Protein AF-C1N6S8-F1 (afdb_monomer_lite)

Sequence (265 aa):
MEINLEPLLKLEQAMKKWKIMHIEGLKHLRLIPDLFDAASGTKDEDASEHQNGVLGRVMNTAPSPRLREFVLNGLRHPSEVEAAPEKLTDAIEGVLAEAAKAIHIYFEAADLLDEFKAAVAVDAAEGGAAAFAPADALFRDADADADDADADADAASGRRHWIDDVPGSVLLARVPWGANRTIEEWLWLCVAVLEQIESEVEVKEAVASYLSQQPFAGGDSLEDEGVAEALERGKIEGCAEVWELEPYLDNKLFESMIDGGASHE

pLDDT: mean 74.54, std 20.13, range [32.06, 96.31]

Organism: Micromonas pusilla (strain CCMP1545) (NCBI:txid564608)

Radius of gyration: 27.63 Å; chains: 1; bounding box: 53×37×100 Å

Secondary structure (DSSP, 8-state):
-----HHHHHHHHHHHHHHHHHHHHHHHHTTHHHHHHHHHT---GGGGGGGGSHHHHHHTT-SSHHHHHHHHHGGGSHHHHHHHHHHHHHHHHHHHHHHHHHHHHHHHHHHHHHHHHHHHHHHHHHTTGGG---GGGGS--S------TTSTTTTTSS---GGGGS-HHHHTPBPSSTTT-BHHHHHHHHHHHHHHHHHHHHHHHHHHHHHHTS-SS-----S----PPP--HHHHHHHHHHHHH-TT--HHHHHHHHTTTTT--

Foldseek 3Di:
DDFDCVLLVVLLVLLVLLVVLLVQLLVLLVCQLVLVCLQVVPDDPPPPPVCPDPLVVVLVVDPDPLVSQCSVCPCNRPVNSVCSVVSNVVSLVSNLVSLVSSLVSLVSSVVSLVVSLVRQLVCQVVVPPVPDDDPVVPPPDDDDDDDDPPPVVVVVPPDDDSCNSGDPVSQQDFDPWAPRDGVVVLSVLSVLQSVLSVVVSVLSQVLSCLSVLHRSDPDPPPDDPDRRDDDDSVVSVVSSVCSVPSVSGPVVSSCSSNRRHVPPD

Structure (mmCIF, N/CA/C/O backbone):
data_AF-C1N6S8-F1
#
_entry.id   AF-C1N6S8-F1
#
loop_
_atom_site.group_PDB
_atom_site.id
_atom_site.type_symbol
_atom_site.label_atom_id
_atom_site.label_alt_id
_atom_site.label_comp_id
_atom_site.label_asym_id
_atom_site.label_entity_id
_atom_site.label_seq_id
_atom_site.pdbx_PDB_ins_code
_atom_site.Cartn_x
_atom_site.Cartn_y
_atom_site.Cartn_z
_atom_site.occupancy
_atom_site.B_iso_or_equiv
_atom_site.auth_seq_id
_atom_site.auth_comp_id
_atom_site.auth_asym_id
_atom_site.auth_atom_id
_atom_site.pdbx_PDB_model_num
ATOM 1 N N . MET A 1 1 ? 28.910 1.960 -22.200 1.00 55.84 1 MET A N 1
ATOM 2 C CA . MET A 1 1 ? 27.561 2.489 -21.957 1.00 55.84 1 MET A CA 1
ATOM 3 C C . MET A 1 1 ? 27.331 2.334 -20.475 1.00 55.84 1 MET A C 1
ATOM 5 O O . MET A 1 1 ? 27.403 1.209 -19.994 1.00 55.84 1 MET A O 1
ATOM 9 N N . GLU A 1 2 ? 27.250 3.445 -19.759 1.00 66.31 2 GLU A N 1
ATOM 10 C CA . GLU A 1 2 ? 27.124 3.476 -18.303 1.00 66.31 2 GLU A CA 1
ATOM 11 C C . GLU A 1 2 ? 25.754 4.078 -18.020 1.00 66.31 2 GLU A C 1
ATOM 13 O O . GLU A 1 2 ? 25.586 5.285 -18.120 1.00 66.31 2 GLU A O 1
ATOM 18 N N . ILE A 1 3 ? 24.765 3.210 -17.813 1.00 73.25 3 ILE A N 1
ATOM 19 C CA . ILE A 1 3 ? 23.376 3.639 -17.646 1.00 73.25 3 ILE A CA 1
ATOM 20 C C . ILE A 1 3 ? 23.185 4.175 -16.240 1.00 73.25 3 ILE A C 1
ATOM 22 O O . ILE A 1 3 ? 23.662 3.564 -15.280 1.00 73.25 3 ILE A O 1
ATOM 26 N N . ASN A 1 4 ? 22.472 5.291 -16.104 1.00 82.06 4 ASN A N 1
ATOM 27 C CA . ASN A 1 4 ? 22.140 5.824 -14.790 1.00 82.06 4 ASN A CA 1
ATOM 28 C C . ASN A 1 4 ? 21.124 4.914 -14.072 1.00 82.06 4 ASN A C 1
ATOM 30 O O . ASN A 1 4 ? 19.948 4.872 -14.428 1.00 82.06 4 ASN A O 1
ATOM 34 N N . LEU A 1 5 ? 21.584 4.200 -13.040 1.00 83.31 5 LEU A N 1
ATOM 35 C CA . LEU A 1 5 ? 20.767 3.294 -12.219 1.00 83.31 5 LEU A CA 1
ATOM 36 C C . LEU A 1 5 ? 20.253 3.937 -10.923 1.00 83.31 5 LEU A C 1
ATOM 38 O O . LEU A 1 5 ? 19.583 3.277 -10.131 1.00 83.31 5 LEU A O 1
ATOM 42 N N . GLU A 1 6 ? 20.559 5.212 -10.676 1.00 87.56 6 GLU A N 1
ATOM 43 C CA . GLU A 1 6 ? 20.116 5.920 -9.472 1.00 87.56 6 GLU A CA 1
ATOM 44 C C . GLU A 1 6 ? 18.584 5.927 -9.295 1.00 87.56 6 GLU A C 1
ATOM 46 O O . GLU A 1 6 ? 18.137 5.657 -8.175 1.00 87.56 6 GLU A O 1
ATOM 51 N N . PRO A 1 7 ? 17.759 6.155 -10.342 1.00 89.44 7 PRO A N 1
ATOM 52 C CA . PRO A 1 7 ? 16.302 6.115 -10.195 1.00 89.44 7 PRO A CA 1
ATOM 53 C C . PRO A 1 7 ? 15.796 4.744 -9.736 1.00 89.44 7 PRO A C 1
ATOM 55 O O . PRO A 1 7 ? 14.915 4.651 -8.887 1.00 89.44 7 PRO A O 1
ATOM 58 N N . LEU A 1 8 ? 16.421 3.670 -10.222 1.00 87.25 8 LEU A N 1
ATOM 59 C CA . LEU A 1 8 ? 16.059 2.295 -9.894 1.00 87.25 8 LEU A CA 1
ATOM 60 C C . LEU A 1 8 ? 16.385 1.945 -8.426 1.00 87.25 8 LEU A C 1
ATOM 62 O O . LEU A 1 8 ? 15.596 1.291 -7.744 1.00 87.25 8 LEU A O 1
ATOM 66 N N . LEU A 1 9 ? 17.502 2.459 -7.899 1.00 88.06 9 LEU A N 1
ATOM 67 C CA . LEU A 1 9 ? 17.854 2.354 -6.476 1.00 88.06 9 LEU A CA 1
ATOM 68 C C . LEU A 1 9 ? 16.872 3.116 -5.578 1.00 88.06 9 LEU A C 1
ATOM 70 O O . LEU A 1 9 ? 16.481 2.625 -4.517 1.00 88.06 9 LEU A O 1
ATOM 74 N N . LYS A 1 10 ? 16.479 4.327 -5.984 1.00 92.38 10 LYS A N 1
ATOM 75 C CA . LYS A 1 10 ? 15.478 5.118 -5.257 1.00 92.38 10 LYS A CA 1
ATOM 76 C C . LYS A 1 10 ? 14.114 4.436 -5.288 1.00 92.38 10 LYS A C 1
ATOM 78 O O . LYS A 1 10 ? 13.442 4.411 -4.260 1.00 92.38 10 LYS A O 1
ATOM 83 N N . LEU A 1 11 ? 13.752 3.827 -6.417 1.00 92.12 11 LEU A N 1
ATOM 84 C CA . LEU A 1 11 ? 12.511 3.078 -6.578 1.00 92.12 11 LEU A CA 1
ATOM 85 C C . LEU A 1 11 ? 12.446 1.890 -5.608 1.00 92.12 11 LEU A C 1
ATOM 87 O O . LEU A 1 11 ? 11.461 1.742 -4.888 1.00 92.12 11 LEU A O 1
ATOM 91 N N . GLU A 1 12 ? 13.518 1.100 -5.496 1.00 91.19 12 GLU A N 1
ATOM 92 C CA . GLU A 1 12 ? 13.619 0.042 -4.479 1.00 91.19 12 GLU A CA 1
ATOM 93 C C . GLU A 1 12 ? 13.377 0.594 -3.063 1.00 91.19 12 GLU A C 1
ATOM 95 O O . GLU A 1 12 ? 12.607 0.026 -2.283 1.00 91.19 12 GLU A O 1
ATOM 100 N N . GLN A 1 13 ? 14.037 1.700 -2.707 1.00 93.00 13 GLN A N 1
ATOM 101 C CA . GLN A 1 13 ? 13.909 2.295 -1.376 1.00 93.00 13 GLN A CA 1
ATOM 102 C C . GLN A 1 13 ? 12.495 2.812 -1.111 1.00 93.00 13 GLN A C 1
ATOM 104 O O . GLN A 1 13 ? 11.988 2.638 0.000 1.00 93.00 13 GLN A O 1
ATOM 109 N N . ALA A 1 14 ? 11.858 3.429 -2.106 1.00 95.25 14 ALA A N 1
ATOM 110 C CA . ALA A 1 14 ? 10.468 3.860 -2.036 1.00 95.25 14 ALA A CA 1
ATOM 111 C C . ALA A 1 14 ? 9.556 2.660 -1.754 1.00 95.25 14 ALA A C 1
ATOM 113 O O . ALA A 1 14 ? 8.783 2.679 -0.803 1.00 95.25 14 ALA A O 1
ATOM 114 N N . MET A 1 15 ? 9.734 1.554 -2.470 1.00 94.50 15 MET A N 1
ATOM 115 C CA . MET A 1 15 ? 8.917 0.351 -2.297 1.00 94.50 15 MET A CA 1
ATOM 116 C C . MET A 1 15 ? 9.128 -0.319 -0.933 1.00 94.50 15 MET A C 1
ATOM 118 O O . MET A 1 15 ? 8.164 -0.708 -0.272 1.00 94.50 15 MET A O 1
ATOM 122 N N . LYS A 1 16 ? 10.361 -0.345 -0.413 1.00 94.62 16 LYS A N 1
ATOM 123 C CA . LYS A 1 16 ? 10.616 -0.765 0.978 1.00 94.62 16 LYS A CA 1
ATOM 124 C C . LYS A 1 16 ? 9.879 0.115 1.985 1.00 94.62 16 LYS A C 1
ATOM 126 O O . LYS A 1 16 ? 9.263 -0.405 2.913 1.00 94.62 16 LYS A O 1
ATOM 131 N N . LYS A 1 17 ? 9.912 1.440 1.806 1.00 95.81 17 LYS A N 1
ATOM 132 C CA . LYS A 1 17 ? 9.170 2.374 2.668 1.00 95.81 17 LYS A CA 1
ATOM 133 C C . LYS A 1 17 ? 7.665 2.149 2.563 1.00 95.81 17 LYS A C 1
ATOM 135 O O . LYS A 1 17 ? 7.011 2.114 3.599 1.00 95.81 17 LYS A O 1
ATOM 140 N N . TRP A 1 18 ? 7.135 1.936 1.359 1.00 96.25 18 TRP A N 1
ATOM 141 C CA . TRP A 1 18 ? 5.720 1.636 1.139 1.00 96.25 18 TRP A CA 1
ATOM 142 C C . TRP A 1 18 ? 5.279 0.428 1.970 1.00 96.25 18 TRP A C 1
ATOM 144 O O . TRP A 1 18 ? 4.305 0.520 2.716 1.00 96.25 18 TRP A O 1
ATOM 154 N N . LYS A 1 19 ? 6.057 -0.666 1.948 1.00 95.31 19 LYS A N 1
ATOM 155 C CA . LYS A 1 19 ? 5.763 -1.870 2.742 1.00 95.31 19 LYS A CA 1
ATOM 156 C C . LYS A 1 19 ? 5.781 -1.595 4.247 1.00 95.31 19 LYS A C 1
ATOM 158 O O . LYS A 1 19 ? 4.967 -2.147 4.981 1.00 95.31 19 LYS A O 1
ATOM 163 N N . ILE A 1 20 ? 6.678 -0.729 4.721 1.00 96.19 20 ILE A N 1
ATOM 164 C CA . ILE A 1 20 ? 6.701 -0.320 6.133 1.00 96.19 20 ILE A CA 1
ATOM 165 C C . ILE A 1 20 ? 5.413 0.431 6.490 1.00 96.19 20 ILE A C 1
ATOM 167 O O . ILE A 1 20 ? 4.778 0.068 7.476 1.00 96.19 20 ILE A O 1
ATOM 171 N N . MET A 1 21 ? 4.994 1.420 5.691 1.00 96.06 21 MET A N 1
ATOM 172 C CA . MET A 1 21 ? 3.749 2.168 5.947 1.00 96.06 21 MET A CA 1
ATOM 173 C C . MET A 1 21 ? 2.526 1.247 5.897 1.00 96.06 21 MET A C 1
ATOM 175 O O . MET A 1 21 ? 1.654 1.333 6.757 1.00 96.06 21 MET A O 1
ATOM 179 N N . HIS A 1 22 ? 2.497 0.297 4.959 1.00 94.94 22 HIS A N 1
ATOM 180 C CA . HIS A 1 22 ? 1.471 -0.740 4.907 1.00 94.94 22 HIS A CA 1
ATOM 181 C C . HIS A 1 22 ? 1.371 -1.514 6.234 1.00 94.94 22 HIS A C 1
ATOM 183 O O . HIS A 1 22 ? 0.280 -1.665 6.786 1.00 94.94 22 HIS A O 1
ATOM 189 N N . ILE A 1 23 ? 2.506 -1.985 6.763 1.00 95.81 23 ILE A N 1
ATOM 190 C CA . ILE A 1 23 ? 2.560 -2.761 8.009 1.00 95.81 23 ILE A CA 1
ATOM 191 C C . ILE A 1 23 ? 2.167 -1.905 9.219 1.00 95.81 23 ILE A C 1
ATOM 193 O O . ILE A 1 23 ? 1.451 -2.391 10.094 1.00 95.81 23 ILE A O 1
ATOM 197 N N . GLU A 1 24 ? 2.626 -0.654 9.304 1.00 95.69 24 GLU A N 1
ATOM 198 C CA . GLU A 1 24 ? 2.238 0.249 10.396 1.00 95.69 24 GLU A CA 1
ATOM 199 C C . GLU A 1 24 ? 0.733 0.551 10.359 1.00 95.69 24 GLU A C 1
ATOM 201 O O . GLU A 1 24 ? 0.066 0.425 11.387 1.00 95.69 24 GLU A O 1
ATOM 206 N N . GLY A 1 25 ? 0.164 0.824 9.179 1.00 94.69 25 GLY A N 1
ATOM 207 C CA . GLY A 1 25 ? -1.280 0.999 9.001 1.00 94.69 25 GLY A CA 1
ATOM 208 C C . GLY A 1 25 ? -2.074 -0.227 9.458 1.00 94.69 25 GLY A C 1
ATOM 209 O O . GLY A 1 25 ? -3.038 -0.097 10.214 1.00 94.69 25 GLY A O 1
ATOM 210 N N . LEU A 1 26 ? -1.609 -1.433 9.114 1.00 94.94 26 LEU A N 1
ATOM 211 C CA . LEU A 1 26 ? -2.238 -2.684 9.542 1.00 94.94 26 LEU A CA 1
ATOM 212 C C . LEU A 1 26 ? -2.251 -2.850 11.071 1.00 94.94 26 LEU A C 1
ATOM 214 O O . LEU A 1 26 ? -3.223 -3.361 11.630 1.00 94.94 26 LEU A O 1
ATOM 218 N N . LYS A 1 27 ? -1.198 -2.416 11.778 1.00 94.69 27 LYS A N 1
ATOM 219 C CA . LYS A 1 27 ? -1.167 -2.482 13.251 1.00 94.69 27 LYS A CA 1
ATOM 220 C C . LYS A 1 27 ? -2.269 -1.639 13.874 1.00 94.69 27 LYS A C 1
ATOM 222 O O . LYS A 1 27 ? -2.885 -2.095 14.832 1.00 94.69 27 LYS A O 1
ATOM 227 N N . HIS A 1 28 ? -2.505 -0.440 13.347 1.00 93.88 28 HIS A N 1
ATOM 228 C CA . HIS A 1 28 ? -3.600 0.408 13.805 1.00 93.88 28 HIS A CA 1
ATOM 229 C C . HIS A 1 28 ? -4.949 -0.226 13.472 1.00 93.88 28 HIS A C 1
ATOM 231 O O . HIS A 1 28 ? -5.791 -0.373 14.355 1.00 93.88 28 HIS A O 1
ATOM 237 N N . LEU A 1 29 ? -5.114 -0.687 12.232 1.00 92.88 29 LEU A N 1
ATOM 238 C CA . LEU A 1 29 ? -6.363 -1.241 11.720 1.00 92.88 29 LEU A CA 1
ATOM 239 C C . LEU A 1 29 ? -6.830 -2.483 12.491 1.00 92.88 29 LEU A C 1
ATOM 241 O O . LEU A 1 29 ? -8.013 -2.606 12.791 1.00 92.88 29 LEU A O 1
ATOM 245 N N . ARG A 1 30 ? -5.904 -3.352 12.915 1.00 92.06 30 ARG A N 1
ATOM 246 C CA . ARG A 1 30 ? -6.205 -4.531 13.750 1.00 92.06 30 ARG A CA 1
ATOM 247 C C . ARG A 1 30 ? -6.785 -4.198 15.128 1.00 92.06 30 ARG A C 1
ATOM 249 O O . ARG A 1 30 ? -7.402 -5.064 15.734 1.00 92.06 30 ARG A O 1
ATOM 256 N N . LEU A 1 31 ? -6.580 -2.983 15.637 1.00 89.94 31 LEU A N 1
ATOM 257 C CA . LEU A 1 31 ? -7.111 -2.553 16.937 1.00 89.94 31 LEU A CA 1
ATOM 258 C C . LEU A 1 31 ? -8.521 -1.962 16.826 1.00 89.94 31 LEU A C 1
ATOM 260 O O . LEU A 1 31 ? -9.254 -1.942 17.814 1.00 89.94 31 LEU A O 1
ATOM 264 N N . ILE A 1 32 ? -8.894 -1.460 15.646 1.00 91.62 32 ILE A N 1
ATOM 265 C CA . ILE A 1 32 ? -10.136 -0.707 15.440 1.00 91.62 32 ILE A CA 1
ATOM 266 C C . ILE A 1 32 ? -11.387 -1.543 15.754 1.00 91.62 32 ILE A C 1
ATOM 268 O O . ILE A 1 32 ? -12.234 -1.005 16.465 1.00 91.62 32 ILE A O 1
ATOM 272 N N . PRO A 1 33 ? -11.533 -2.819 15.328 1.00 89.44 33 PRO A N 1
ATOM 273 C CA . PRO A 1 33 ? -12.737 -3.596 15.635 1.00 89.44 33 PRO A CA 1
ATOM 274 C C . PRO A 1 33 ? -13.004 -3.723 17.143 1.00 89.44 33 PRO A C 1
ATOM 276 O O . PRO A 1 33 ? -14.099 -3.419 17.612 1.00 89.44 33 PRO A O 1
ATOM 279 N N . ASP A 1 34 ? -11.983 -4.082 17.925 1.00 86.62 34 ASP A N 1
ATOM 280 C CA . ASP A 1 34 ? -12.124 -4.259 19.375 1.00 86.62 34 ASP A CA 1
ATOM 281 C C . ASP A 1 34 ? -12.408 -2.931 20.099 1.00 86.62 34 ASP A C 1
ATOM 283 O O . ASP A 1 34 ? -13.185 -2.876 21.059 1.00 86.62 34 ASP A O 1
ATOM 287 N N . LEU A 1 35 ? -11.780 -1.839 19.647 1.00 88.19 35 LEU A N 1
ATOM 288 C CA . LEU A 1 35 ? -12.018 -0.495 20.177 1.00 88.19 35 LEU A CA 1
ATOM 289 C C . LEU A 1 35 ? -13.412 0.022 19.804 1.00 88.19 35 LEU A C 1
ATOM 291 O O . LEU A 1 35 ? -14.049 0.696 20.616 1.00 88.19 35 LEU A O 1
ATOM 295 N N . PHE A 1 36 ? -13.903 -0.318 18.613 1.00 88.19 36 PHE A N 1
ATOM 296 C CA . PHE A 1 36 ? -15.247 0.007 18.152 1.00 88.19 36 PHE A CA 1
ATOM 297 C C . PHE A 1 36 ? -16.311 -0.689 19.004 1.00 88.19 36 PHE A C 1
ATOM 299 O O . PHE A 1 36 ? -17.267 -0.045 19.440 1.00 88.19 36 PHE A O 1
ATOM 306 N N . ASP A 1 37 ? -16.123 -1.965 19.334 1.00 86.44 37 ASP A N 1
ATOM 307 C CA . ASP A 1 37 ? -17.017 -2.696 20.236 1.00 86.44 37 ASP A CA 1
ATOM 308 C C . ASP A 1 37 ? -17.021 -2.104 21.646 1.00 86.44 37 ASP A C 1
ATOM 310 O O . ASP A 1 37 ? -18.080 -1.862 22.236 1.00 86.44 37 ASP A O 1
ATOM 314 N N . ALA A 1 38 ? -15.831 -1.808 22.177 1.00 84.38 38 ALA A N 1
ATOM 315 C CA . ALA A 1 38 ? -15.686 -1.189 23.488 1.00 84.38 38 ALA A CA 1
ATOM 316 C C . ALA A 1 38 ? -16.359 0.194 23.548 1.00 84.38 38 ALA A C 1
ATOM 318 O O . ALA A 1 38 ? -17.031 0.496 24.535 1.00 84.38 38 ALA A O 1
ATOM 319 N N . ALA A 1 39 ? -16.231 1.009 22.496 1.00 84.69 39 ALA A N 1
ATOM 320 C CA . ALA A 1 39 ? -16.833 2.340 22.414 1.00 84.69 39 ALA A CA 1
ATOM 321 C C . ALA A 1 39 ? -18.353 2.304 22.163 1.00 84.69 39 ALA A C 1
ATOM 323 O O . ALA A 1 39 ? -19.089 3.127 22.708 1.00 84.69 39 ALA A O 1
ATOM 324 N N . SER A 1 40 ? -18.838 1.354 21.359 1.00 81.81 40 SER A N 1
ATOM 325 C CA . SER A 1 40 ? -20.263 1.211 21.022 1.00 81.81 40 SER A CA 1
ATOM 326 C C . SER A 1 40 ? -21.070 0.456 22.084 1.00 81.81 40 SER A C 1
ATOM 328 O O . SER A 1 40 ? -22.302 0.497 22.077 1.00 81.81 40 SER A O 1
ATOM 330 N N . GLY A 1 41 ? -20.399 -0.222 23.020 1.00 71.44 41 GLY A N 1
ATOM 331 C CA . GLY A 1 41 ? -21.039 -1.026 24.061 1.00 71.44 41 GLY A CA 1
ATOM 332 C C . GLY A 1 41 ? -21.696 -2.301 23.526 1.00 71.44 41 GLY A C 1
ATOM 333 O O . GLY A 1 41 ? -22.525 -2.901 24.220 1.00 71.44 41 GLY A O 1
ATOM 334 N N . THR A 1 42 ? -21.351 -2.718 22.307 1.00 63.44 42 THR A N 1
ATOM 335 C CA . THR A 1 42 ? -21.795 -3.984 21.726 1.00 63.44 42 THR A CA 1
ATOM 336 C C . THR A 1 42 ? -21.072 -5.139 22.423 1.00 63.44 42 THR A C 1
ATOM 338 O O . THR A 1 42 ? -19.864 -5.127 22.654 1.00 63.44 42 THR A O 1
ATOM 341 N N . LYS A 1 43 ? -21.841 -6.129 22.889 1.00 55.25 43 LYS A N 1
ATOM 342 C CA . LYS A 1 43 ? -21.293 -7.305 23.570 1.00 55.25 43 LYS A CA 1
ATOM 343 C C . LYS A 1 43 ? -21.039 -8.398 22.546 1.00 55.25 43 LYS A C 1
ATOM 345 O O . LYS A 1 43 ? -21.989 -9.033 22.109 1.00 55.25 43 LYS A O 1
ATOM 350 N N . ASP A 1 44 ? -19.770 -8.685 22.288 1.00 51.69 44 ASP A N 1
ATOM 351 C CA . ASP A 1 44 ? -19.375 -9.962 21.695 1.00 51.69 44 ASP A CA 1
ATOM 352 C C . ASP A 1 44 ? -19.717 -11.089 22.690 1.00 51.69 44 ASP A C 1
ATOM 354 O O . ASP A 1 44 ? -19.172 -11.123 23.810 1.00 51.69 44 ASP A O 1
ATOM 358 N N . GLU A 1 45 ? -20.670 -11.950 22.318 1.00 48.28 45 GLU A N 1
ATOM 359 C CA . GLU A 1 45 ? -21.190 -13.067 23.128 1.00 48.28 45 GLU A CA 1
ATOM 360 C C . GLU A 1 45 ? -20.171 -14.224 23.259 1.00 48.28 45 GLU A C 1
ATOM 362 O O . GLU A 1 45 ? -20.233 -14.998 24.218 1.00 48.28 45 GLU A O 1
ATOM 367 N N . ASP A 1 46 ? -19.153 -14.267 22.392 1.00 45.75 46 ASP A N 1
ATOM 368 C CA . ASP A 1 46 ? -18.214 -15.393 22.254 1.00 45.75 46 ASP A CA 1
ATOM 369 C C . ASP A 1 46 ? -16.951 -15.316 23.141 1.00 45.75 46 ASP A C 1
ATOM 371 O O . ASP A 1 46 ? -16.198 -16.284 23.270 1.00 45.75 46 ASP A O 1
ATOM 375 N N . ALA A 1 47 ? -16.726 -14.214 23.867 1.00 47.91 47 ALA A N 1
ATOM 376 C CA . ALA A 1 47 ? -15.526 -14.024 24.702 1.00 47.91 47 ALA A CA 1
ATOM 377 C C . ALA A 1 47 ? -15.426 -14.963 25.934 1.00 47.91 47 ALA A C 1
ATOM 379 O O . ALA A 1 47 ? -14.443 -14.929 26.681 1.00 47.91 47 ALA A O 1
ATOM 380 N N . SER A 1 48 ? -16.438 -15.798 26.190 1.00 46.78 48 SER A N 1
ATOM 381 C CA . SER A 1 48 ? -16.512 -16.647 27.388 1.00 46.78 48 SER A CA 1
ATOM 382 C C . SER A 1 48 ? -15.642 -17.917 27.335 1.00 46.78 48 SER A C 1
ATOM 384 O O . SER A 1 48 ? -15.308 -18.465 28.388 1.00 46.78 48 SER A O 1
ATOM 386 N N . GLU A 1 49 ? -15.189 -18.363 26.157 1.00 47.69 49 GLU A N 1
ATOM 387 C CA . GLU A 1 49 ? -14.460 -19.640 26.020 1.00 47.69 49 GLU A CA 1
ATOM 388 C C . GLU A 1 49 ? -12.982 -19.595 26.461 1.00 47.69 49 GLU A C 1
ATOM 390 O O . GLU A 1 49 ? -12.395 -20.626 26.796 1.00 47.69 49 GLU A O 1
ATOM 395 N N . HIS A 1 50 ? -12.365 -18.413 26.560 1.00 45.25 50 HIS A N 1
ATOM 396 C CA . HIS A 1 50 ? -10.926 -18.279 26.854 1.00 45.25 50 HIS A CA 1
ATOM 397 C C . HIS A 1 50 ? -10.567 -18.397 28.354 1.00 45.25 50 HIS A C 1
ATOM 399 O O . HIS A 1 50 ? -9.390 -18.385 28.731 1.00 45.25 50 HIS A O 1
ATOM 405 N N . GLN A 1 51 ? -11.561 -18.555 29.237 1.00 51.22 51 GLN A N 1
ATOM 406 C CA . GLN A 1 51 ? -11.388 -18.470 30.695 1.00 51.22 51 GLN A CA 1
ATOM 407 C C . GLN A 1 51 ? -10.739 -19.705 31.359 1.00 51.22 51 GLN A C 1
ATOM 409 O O . GLN A 1 51 ? -10.284 -19.607 32.498 1.00 51.22 51 GLN A O 1
ATOM 414 N N . ASN A 1 52 ? -10.611 -20.847 30.668 1.00 47.97 52 ASN A N 1
ATOM 415 C CA . ASN A 1 52 ? -10.138 -22.109 31.276 1.00 47.97 52 ASN A CA 1
ATOM 416 C C . ASN A 1 52 ? -8.697 -22.533 30.892 1.00 47.97 52 ASN A C 1
ATOM 418 O O . ASN A 1 52 ? -8.268 -23.645 31.209 1.00 47.97 52 ASN A O 1
ATOM 422 N N . GLY A 1 53 ? -7.924 -21.665 30.225 1.00 61.00 53 GLY A N 1
ATOM 423 C CA . GLY A 1 53 ? -6.565 -21.957 29.739 1.00 61.00 53 GLY A CA 1
ATOM 424 C C . GLY A 1 53 ? -5.406 -21.648 30.708 1.00 61.00 53 GLY A C 1
ATOM 425 O O . GLY A 1 53 ? -5.586 -21.296 31.874 1.00 61.00 53 GLY A O 1
ATOM 426 N N . VAL A 1 54 ? -4.165 -21.749 30.205 1.00 58.84 54 VAL A N 1
ATOM 427 C CA . VAL A 1 54 ? -2.919 -21.370 30.921 1.00 58.84 54 VAL A CA 1
ATOM 428 C C . VAL A 1 54 ? -2.972 -19.922 31.429 1.00 58.84 54 VAL A C 1
ATOM 430 O O . VAL A 1 54 ? -2.497 -19.651 32.533 1.00 58.84 54 VAL A O 1
ATOM 433 N N . LEU A 1 55 ? -3.638 -19.031 30.684 1.00 53.59 55 LEU A N 1
ATOM 434 C CA . LEU A 1 55 ? -3.918 -17.650 31.079 1.00 53.59 55 LEU A CA 1
ATOM 435 C C . LEU A 1 55 ? -4.617 -17.589 32.449 1.00 53.59 55 LEU A C 1
ATOM 437 O O . LEU A 1 55 ? -4.112 -16.935 33.356 1.00 53.59 55 LEU A O 1
ATOM 441 N N . GLY A 1 56 ? -5.689 -18.364 32.662 1.00 55.84 56 GLY A N 1
ATOM 442 C CA . GLY A 1 56 ? -6.446 -18.398 33.923 1.00 55.84 56 GLY A CA 1
ATOM 443 C C . GLY A 1 56 ? -5.624 -18.847 35.141 1.00 55.84 56 GLY A C 1
ATOM 444 O O . GLY A 1 56 ? -5.846 -18.378 36.259 1.00 55.84 56 GLY A O 1
ATOM 445 N N . ARG A 1 57 ? -4.602 -19.694 34.941 1.00 60.62 57 ARG A N 1
ATOM 446 C CA . ARG A 1 57 ? -3.662 -20.088 36.010 1.00 60.62 57 ARG A CA 1
ATOM 447 C C . ARG A 1 57 ? -2.677 -18.974 36.370 1.00 60.62 57 ARG A C 1
ATOM 449 O O . ARG A 1 57 ? -2.387 -18.801 37.551 1.00 60.62 57 ARG A O 1
ATOM 456 N N . VAL A 1 58 ? -2.216 -18.194 35.392 1.00 57.34 58 VAL 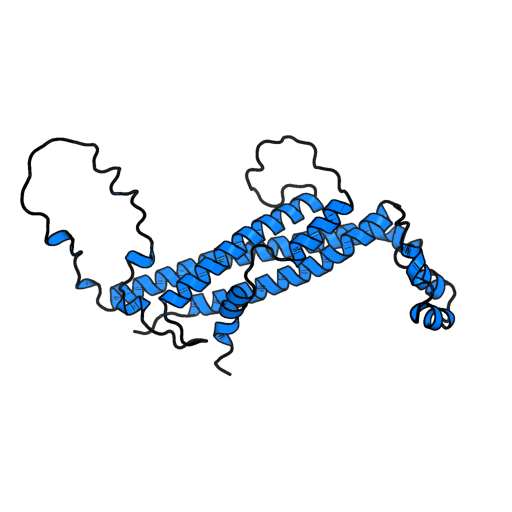A N 1
ATOM 457 C CA . VAL A 1 58 ? -1.387 -16.997 35.627 1.00 57.34 58 VAL A CA 1
ATOM 458 C C . VAL A 1 58 ? -2.219 -15.880 36.280 1.00 57.34 58 VAL A C 1
ATOM 460 O O . VAL A 1 58 ? -1.757 -15.245 37.228 1.00 57.34 58 VAL A O 1
ATOM 463 N N . MET A 1 59 ? -3.485 -15.705 35.884 1.00 56.28 59 MET A N 1
ATOM 464 C CA . MET A 1 59 ? -4.391 -14.675 36.422 1.00 56.28 59 MET A CA 1
ATOM 465 C C . MET A 1 59 ? -4.652 -14.780 37.933 1.00 56.28 59 MET A C 1
ATOM 467 O O . MET A 1 59 ? -4.790 -13.762 38.619 1.00 56.28 59 MET A O 1
ATOM 471 N N . ASN A 1 60 ? -4.649 -15.993 38.493 1.00 57.81 60 ASN A N 1
ATOM 472 C CA . ASN A 1 60 ? -4.808 -16.197 39.937 1.00 57.81 60 ASN A CA 1
ATOM 473 C C . ASN A 1 60 ? -3.608 -15.715 40.772 1.00 57.81 60 ASN A C 1
ATOM 475 O O . ASN A 1 60 ? -3.734 -15.579 41.989 1.00 57.81 60 ASN A O 1
ATOM 479 N N . THR A 1 61 ? -2.480 -15.387 40.136 1.00 61.16 61 THR A N 1
ATOM 480 C CA . THR A 1 61 ? -1.277 -14.862 40.805 1.00 61.16 61 THR A CA 1
ATOM 481 C C . THR A 1 61 ? -1.124 -13.339 40.717 1.00 61.16 61 THR A C 1
ATOM 483 O O . THR A 1 61 ? -0.212 -12.790 41.332 1.00 61.16 61 THR A O 1
ATOM 486 N N . ALA A 1 62 ? -2.026 -12.636 40.015 1.00 57.88 62 ALA A N 1
ATOM 487 C CA . ALA A 1 62 ? -1.990 -11.176 39.917 1.00 57.88 62 ALA A CA 1
ATOM 488 C C . ALA A 1 62 ? -2.139 -10.518 41.314 1.00 57.88 62 ALA A C 1
ATOM 490 O O . ALA A 1 62 ? -3.119 -10.800 42.012 1.00 57.88 62 ALA A O 1
ATOM 491 N N . PRO A 1 63 ? -1.201 -9.644 41.737 1.00 59.16 63 PRO A N 1
ATOM 492 C CA . PRO A 1 63 ? -1.117 -9.156 43.116 1.00 59.16 63 PRO A CA 1
ATOM 493 C C . PRO A 1 63 ? -2.131 -8.061 43.480 1.00 59.16 63 PRO A C 1
ATOM 495 O O . PRO A 1 63 ? -2.266 -7.753 44.663 1.00 59.16 63 PRO A O 1
ATOM 498 N N . SER A 1 64 ? -2.854 -7.468 42.518 1.00 73.75 64 SER A N 1
ATOM 499 C CA . SER A 1 64 ? -3.864 -6.437 42.805 1.00 73.75 64 SER A CA 1
ATOM 500 C C . SER A 1 64 ? -5.243 -6.765 42.205 1.00 73.75 64 SER A C 1
ATOM 502 O O . SER A 1 64 ? -5.316 -7.258 41.077 1.00 73.75 64 SER A O 1
ATOM 504 N N . PRO A 1 65 ? -6.350 -6.467 42.921 1.00 68.00 65 PRO A N 1
ATOM 505 C CA . PRO A 1 65 ? -7.712 -6.665 42.417 1.00 68.00 65 PRO A CA 1
ATOM 506 C C . PRO A 1 65 ? -7.984 -5.911 41.114 1.00 68.00 65 PRO A C 1
ATOM 508 O O . PRO A 1 65 ? -8.595 -6.467 40.215 1.00 68.00 65 PRO A O 1
ATOM 511 N N . ARG A 1 66 ? -7.446 -4.691 40.983 1.00 64.50 66 ARG A N 1
ATOM 512 C CA . ARG A 1 66 ? -7.568 -3.856 39.779 1.00 64.50 66 ARG A CA 1
ATOM 513 C C . ARG A 1 66 ? -6.872 -4.463 38.565 1.00 64.50 66 ARG A C 1
ATOM 515 O O . ARG A 1 66 ? -7.443 -4.480 37.488 1.00 64.50 66 ARG A O 1
ATOM 522 N N . LEU A 1 67 ? -5.654 -4.985 38.737 1.00 64.88 67 LEU A N 1
ATOM 523 C CA . LEU A 1 67 ? -4.937 -5.660 37.654 1.00 64.88 67 LEU A CA 1
ATOM 524 C C . LEU A 1 67 ? -5.640 -6.969 37.284 1.00 64.88 67 LEU A C 1
ATOM 526 O O . LEU A 1 67 ? -5.732 -7.300 36.115 1.00 64.88 67 LEU A O 1
ATOM 530 N N . ARG A 1 68 ? -6.178 -7.701 38.266 1.00 65.12 68 ARG A N 1
ATOM 531 C CA . ARG A 1 68 ? -6.958 -8.914 38.007 1.00 65.12 68 ARG A CA 1
ATOM 532 C C . ARG A 1 68 ? -8.239 -8.599 37.232 1.00 65.12 68 ARG A C 1
ATOM 534 O O . ARG A 1 68 ? -8.540 -9.299 36.281 1.00 65.12 68 ARG A O 1
ATOM 541 N N . GLU A 1 69 ? -8.957 -7.548 37.608 1.00 63.62 69 GLU A N 1
ATOM 542 C CA . GLU A 1 69 ? -10.176 -7.100 36.931 1.00 63.62 69 GLU A CA 1
ATOM 543 C C . GLU A 1 69 ? -9.884 -6.555 35.525 1.00 63.62 69 GLU A C 1
ATOM 545 O O . GLU A 1 69 ? -10.593 -6.891 34.586 1.00 63.62 69 GLU A O 1
ATOM 550 N N . PHE A 1 70 ? -8.790 -5.808 35.348 1.00 62.50 70 PHE A N 1
ATOM 551 C CA . PHE A 1 70 ? -8.292 -5.383 34.038 1.00 62.50 70 PHE A CA 1
ATOM 552 C C . PHE A 1 70 ? -7.890 -6.569 33.154 1.00 62.50 70 PHE A C 1
ATOM 554 O O . PHE A 1 70 ? -8.240 -6.612 31.988 1.00 62.50 70 PHE A O 1
ATOM 561 N N . VAL A 1 71 ? -7.193 -7.567 33.694 1.00 64.88 71 VAL A N 1
ATOM 562 C CA . VAL A 1 71 ? -6.752 -8.737 32.919 1.00 64.88 71 VAL A CA 1
ATOM 563 C C . VAL A 1 71 ? -7.919 -9.693 32.619 1.00 64.88 71 VAL A C 1
ATOM 565 O O . VAL A 1 71 ? -7.919 -10.334 31.573 1.00 64.88 71 VAL A O 1
ATOM 568 N N . LEU A 1 72 ? -8.928 -9.775 33.496 1.00 63.31 72 LEU A N 1
ATOM 569 C CA . LEU A 1 72 ? -10.146 -10.566 33.275 1.00 63.31 72 LEU A CA 1
ATOM 570 C C . LEU A 1 72 ? -11.101 -9.914 32.270 1.00 63.31 72 LEU A C 1
ATOM 572 O O . LEU A 1 72 ? -11.745 -10.627 31.506 1.00 63.31 72 LEU A O 1
ATOM 576 N N . ASN A 1 73 ? -11.205 -8.583 32.289 1.00 60.75 73 ASN A N 1
ATOM 577 C CA . ASN A 1 73 ? -12.142 -7.843 31.445 1.00 60.75 73 ASN A CA 1
ATOM 578 C C . ASN A 1 73 ? -11.480 -7.261 30.184 1.00 60.75 73 ASN A C 1
ATOM 580 O O . ASN A 1 73 ? -12.189 -6.887 29.257 1.00 60.75 73 ASN A O 1
ATOM 584 N N . GLY A 1 74 ? -10.148 -7.187 30.119 1.00 68.00 74 GLY A N 1
ATOM 585 C CA . GLY A 1 74 ? -9.397 -6.604 29.006 1.00 68.00 74 GLY A CA 1
ATOM 586 C C . GLY A 1 74 ? -9.872 -5.189 28.671 1.00 68.00 74 GLY A C 1
ATOM 587 O O . GLY A 1 74 ? -10.047 -4.350 29.557 1.00 68.00 74 GLY A O 1
ATOM 588 N N . LEU A 1 75 ? -10.170 -4.965 27.388 1.00 62.47 75 LEU A N 1
ATOM 589 C CA . LEU A 1 75 ? -10.756 -3.723 26.863 1.00 62.47 75 LEU A CA 1
ATOM 590 C C . LEU A 1 75 ? -12.179 -3.432 27.381 1.00 62.47 75 LEU A C 1
ATOM 592 O O . LEU A 1 75 ? -12.701 -2.343 27.178 1.00 62.47 75 LEU A O 1
ATOM 596 N N . ARG A 1 76 ? -12.807 -4.369 28.104 1.00 66.25 76 ARG A N 1
ATOM 597 C CA . ARG A 1 76 ? -14.123 -4.190 28.744 1.00 66.25 76 ARG A CA 1
ATOM 598 C C . ARG A 1 76 ? -14.027 -3.685 30.184 1.00 66.25 76 ARG A C 1
ATOM 600 O O . ARG A 1 76 ? -15.043 -3.582 30.872 1.00 66.25 76 ARG A O 1
ATOM 607 N N . HIS A 1 77 ? -12.825 -3.405 30.687 1.00 70.88 77 HIS A N 1
ATOM 608 C CA . HIS A 1 77 ? -12.673 -2.733 31.974 1.00 70.88 77 HIS A CA 1
ATOM 609 C C . HIS A 1 77 ? -13.259 -1.305 31.887 1.00 70.88 77 HIS A C 1
ATOM 611 O O . HIS A 1 77 ? -13.048 -0.644 30.873 1.00 70.88 77 HIS A O 1
ATOM 617 N N . PRO A 1 78 ? -13.945 -0.772 32.920 1.00 74.69 78 PRO A N 1
ATOM 618 C CA . PRO A 1 78 ? -14.604 0.538 32.838 1.00 74.69 78 PRO A CA 1
ATOM 619 C C . PRO A 1 78 ? -13.696 1.688 32.382 1.00 74.69 78 PRO A C 1
ATOM 621 O O . PRO A 1 78 ? -14.135 2.543 31.627 1.00 74.69 78 PRO A O 1
ATOM 624 N N . SER A 1 79 ? -12.422 1.680 32.791 1.00 75.88 79 SER A N 1
ATOM 625 C CA . SER A 1 79 ? -11.447 2.686 32.341 1.00 75.88 79 SER A CA 1
ATOM 626 C C . SER A 1 79 ? -11.055 2.553 30.868 1.00 75.88 79 SER A C 1
ATOM 628 O O . SER A 1 79 ? -10.652 3.533 30.259 1.00 75.88 79 SER A O 1
ATOM 630 N N . GLU A 1 80 ? -11.114 1.343 30.312 1.00 76.81 80 GLU A N 1
ATOM 631 C CA . GLU A 1 80 ? -10.825 1.091 28.899 1.00 76.81 80 GLU A CA 1
ATOM 632 C C . GLU A 1 80 ? -12.020 1.467 28.033 1.00 76.81 80 GLU A C 1
ATOM 634 O O . GLU A 1 80 ? -11.831 2.118 27.020 1.00 76.81 80 GLU A O 1
ATOM 639 N N . VAL A 1 81 ? -13.242 1.169 28.482 1.00 79.44 81 VAL A N 1
ATOM 640 C CA . VAL A 1 81 ? -14.485 1.616 27.831 1.00 79.44 81 VAL A CA 1
ATOM 641 C C . VAL A 1 81 ? -14.588 3.144 27.822 1.00 79.44 81 VAL A C 1
ATOM 643 O O . VAL A 1 81 ? -14.975 3.728 26.816 1.00 79.44 81 VAL A O 1
ATOM 646 N N . GLU A 1 82 ? -14.204 3.807 28.917 1.00 82.19 82 GLU A N 1
ATOM 647 C CA . GLU A 1 82 ? -14.175 5.274 28.997 1.00 82.19 82 GLU A CA 1
ATOM 648 C C . GLU A 1 82 ? -13.147 5.890 28.032 1.00 82.19 82 GLU A C 1
ATOM 650 O O . GLU A 1 82 ? -13.430 6.909 27.410 1.00 82.19 82 GLU A O 1
ATOM 655 N N . ALA A 1 83 ? -11.981 5.254 27.870 1.00 84.50 83 ALA A N 1
ATOM 656 C CA . ALA A 1 83 ? -10.924 5.706 26.962 1.00 84.50 83 ALA A CA 1
ATOM 65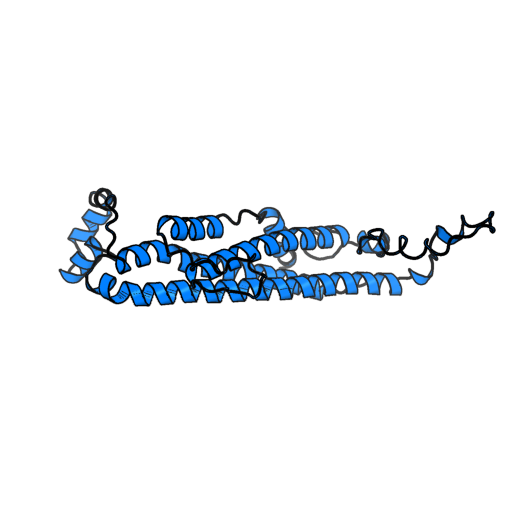7 C C . ALA A 1 83 ? -11.080 5.194 25.514 1.00 84.50 83 ALA A C 1
ATOM 659 O O . ALA A 1 83 ? -10.358 5.645 24.626 1.00 84.50 83 ALA A O 1
ATOM 660 N N . ALA A 1 84 ? -11.987 4.246 25.261 1.00 84.75 84 ALA A N 1
ATOM 661 C CA . ALA A 1 84 ? -12.140 3.586 23.966 1.00 84.75 84 ALA A CA 1
ATOM 662 C C . ALA A 1 84 ? -12.455 4.556 22.816 1.00 84.75 84 ALA A C 1
ATOM 664 O O . ALA A 1 84 ? -11.841 4.393 21.767 1.00 84.75 84 ALA A O 1
ATOM 665 N N . PRO A 1 85 ? -13.316 5.586 22.972 1.00 86.81 85 PRO A N 1
ATOM 666 C CA . PRO A 1 85 ? -13.581 6.538 21.892 1.00 86.81 85 PRO A CA 1
ATOM 667 C C . PRO A 1 85 ? -12.338 7.323 21.448 1.00 86.81 85 PRO A C 1
ATOM 669 O O . PRO A 1 85 ? -12.130 7.527 20.253 1.00 86.81 85 PRO A O 1
ATOM 672 N N . GLU A 1 86 ? -11.497 7.741 22.397 1.00 89.75 86 GLU A N 1
ATOM 673 C CA . GLU A 1 86 ? -10.246 8.452 22.105 1.00 89.75 86 GLU A CA 1
ATOM 674 C C . GLU A 1 86 ? -9.248 7.515 21.416 1.00 89.75 86 GLU A C 1
ATOM 676 O O . GLU A 1 86 ? -8.780 7.812 20.323 1.00 89.75 86 GLU A O 1
ATOM 681 N N . LYS A 1 87 ? -9.032 6.313 21.968 1.00 90.81 87 LYS A N 1
ATOM 682 C CA . LYS A 1 87 ? -8.148 5.301 21.365 1.00 90.81 87 LYS A CA 1
ATOM 683 C C . LYS A 1 87 ? -8.603 4.858 19.974 1.00 90.81 87 LYS A C 1
ATOM 685 O O . LYS A 1 87 ? -7.766 4.569 19.124 1.00 90.81 87 LYS A O 1
ATOM 690 N N . LEU A 1 88 ? -9.914 4.773 19.750 1.00 90.38 88 LEU A N 1
ATOM 691 C CA . LEU A 1 88 ? -10.501 4.471 18.446 1.00 90.38 88 LEU A CA 1
ATOM 692 C C . LEU A 1 88 ? -10.175 5.578 17.442 1.00 90.38 88 LEU A C 1
ATOM 694 O O . LEU A 1 88 ? -9.778 5.282 16.319 1.00 90.38 88 LEU A O 1
ATOM 698 N N . THR A 1 89 ? -10.306 6.836 17.864 1.00 91.94 89 THR A N 1
ATOM 699 C CA . THR A 1 89 ? -9.985 8.001 17.033 1.00 91.94 89 THR A CA 1
ATOM 700 C C . THR A 1 89 ? -8.496 8.014 16.687 1.00 91.94 89 THR A C 1
ATOM 702 O O . THR A 1 89 ? -8.161 8.078 15.509 1.00 91.94 89 THR A O 1
ATOM 705 N N . ASP A 1 90 ? -7.614 7.817 17.670 1.00 94.00 90 ASP A N 1
ATOM 706 C CA . ASP A 1 90 ? -6.161 7.723 17.463 1.00 94.00 90 ASP A CA 1
ATOM 707 C C . ASP A 1 90 ? -5.780 6.585 16.504 1.00 94.00 90 ASP A C 1
ATOM 709 O O . ASP A 1 90 ? -4.889 6.726 15.664 1.00 94.00 90 ASP A O 1
ATOM 713 N N . ALA A 1 91 ? -6.441 5.429 16.620 1.00 94.00 91 ALA A N 1
ATOM 714 C CA . ALA A 1 91 ? -6.206 4.299 15.730 1.00 94.00 91 ALA A CA 1
ATOM 715 C C . ALA A 1 91 ? -6.659 4.608 14.297 1.00 94.00 91 ALA A C 1
ATOM 717 O O . ALA A 1 91 ? -5.912 4.326 13.361 1.00 94.00 91 ALA A O 1
ATOM 718 N N . ILE A 1 92 ? -7.835 5.221 14.118 1.00 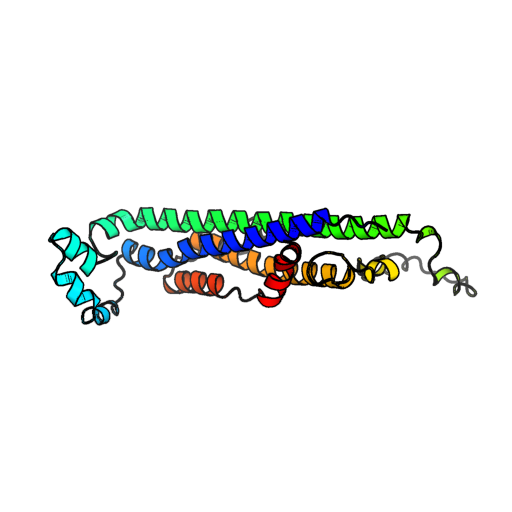93.88 92 ILE A N 1
ATOM 719 C CA . ILE A 1 92 ? -8.317 5.664 12.803 1.00 93.88 92 ILE A CA 1
ATOM 720 C C . ILE A 1 92 ? -7.341 6.682 12.209 1.00 93.88 92 ILE A C 1
ATOM 722 O O . ILE A 1 92 ? -6.870 6.476 11.095 1.00 93.88 92 ILE A O 1
ATOM 726 N N . GLU A 1 93 ? -6.961 7.723 12.952 1.00 94.25 93 GLU A N 1
ATOM 727 C CA . GLU A 1 93 ? -5.986 8.724 12.502 1.00 94.25 93 GLU A CA 1
ATOM 728 C C . GLU A 1 93 ? -4.634 8.098 12.135 1.00 94.25 93 GLU A C 1
ATOM 730 O O . GLU A 1 93 ? -4.023 8.497 11.143 1.00 94.25 93 GLU A O 1
ATOM 735 N N . GLY A 1 94 ? -4.195 7.074 12.873 1.00 94.88 94 GLY A N 1
ATOM 736 C CA . GLY A 1 94 ? -3.023 6.271 12.534 1.00 94.88 94 GLY A CA 1
ATOM 737 C C . GLY A 1 94 ? -3.152 5.586 11.172 1.00 94.88 94 GLY A C 1
ATOM 738 O O . GLY A 1 94 ? -2.264 5.728 10.333 1.00 94.88 94 GLY A O 1
ATOM 739 N N . VAL A 1 95 ? -4.274 4.907 10.900 1.00 95.69 95 VAL A N 1
ATOM 740 C CA . VAL A 1 95 ? -4.533 4.291 9.582 1.00 95.69 95 VAL A CA 1
ATOM 741 C C . VAL A 1 95 ? -4.527 5.344 8.476 1.00 95.69 95 VAL A C 1
ATOM 743 O O . VAL A 1 95 ? -3.870 5.145 7.456 1.00 95.69 95 VAL A O 1
ATOM 746 N N . LEU A 1 96 ? -5.203 6.478 8.682 1.00 94.50 96 LEU A N 1
ATOM 747 C CA . LEU A 1 96 ? -5.255 7.576 7.713 1.00 94.50 96 LEU A CA 1
ATOM 748 C C . LEU A 1 96 ? -3.858 8.138 7.421 1.00 94.50 96 LEU A C 1
ATOM 750 O O . LEU A 1 96 ? -3.488 8.329 6.265 1.00 94.50 96 LEU A O 1
ATOM 754 N N . ALA A 1 97 ? -3.052 8.375 8.454 1.00 95.44 97 ALA A N 1
ATOM 755 C CA . ALA A 1 97 ? -1.706 8.906 8.287 1.00 95.44 97 ALA A CA 1
ATOM 756 C C . ALA A 1 97 ? -0.805 7.946 7.497 1.00 95.44 97 ALA A C 1
ATOM 758 O O . ALA A 1 97 ? -0.073 8.383 6.607 1.00 95.44 97 ALA A O 1
ATOM 759 N N . GLU A 1 98 ? -0.855 6.647 7.797 1.00 96.19 98 GLU A N 1
ATOM 760 C CA . GLU A 1 98 ? -0.050 5.647 7.094 1.00 96.19 98 GLU A CA 1
ATOM 761 C C . GLU A 1 98 ? -0.557 5.386 5.665 1.00 96.19 98 GLU A C 1
ATOM 763 O O . GLU A 1 98 ? 0.259 5.246 4.752 1.00 96.19 98 GLU A O 1
ATOM 768 N N . ALA A 1 99 ? -1.875 5.425 5.433 1.00 94.12 99 ALA A N 1
ATOM 769 C CA . ALA A 1 99 ? -2.465 5.378 4.095 1.00 94.12 99 ALA A CA 1
ATOM 770 C C . ALA A 1 99 ? -1.968 6.545 3.229 1.00 94.12 99 ALA A C 1
ATOM 772 O O . ALA A 1 99 ? -1.436 6.323 2.145 1.00 94.12 99 ALA A O 1
ATOM 773 N N . ALA A 1 100 ? -2.050 7.783 3.732 1.00 94.25 100 ALA A N 1
ATOM 774 C CA . ALA A 1 100 ? -1.602 8.973 3.005 1.00 94.25 100 ALA A CA 1
ATOM 775 C C . ALA A 1 100 ? -0.113 8.900 2.637 1.00 94.25 100 ALA A C 1
ATOM 777 O O . ALA A 1 100 ? 0.275 9.241 1.518 1.00 94.25 100 ALA A O 1
ATOM 778 N N . LYS A 1 101 ? 0.734 8.426 3.560 1.00 96.31 101 LYS A N 1
ATOM 779 C CA . LYS A 1 101 ? 2.162 8.220 3.284 1.00 96.31 101 LYS A CA 1
ATOM 780 C C . LYS A 1 101 ? 2.380 7.151 2.218 1.00 96.31 101 LYS A C 1
ATOM 782 O O . LYS A 1 101 ? 3.190 7.369 1.324 1.00 96.31 101 LYS A O 1
ATOM 787 N N . ALA A 1 102 ? 1.673 6.022 2.290 1.00 94.19 102 ALA A N 1
ATOM 788 C CA . ALA A 1 102 ? 1.780 4.956 1.297 1.00 94.19 102 ALA A CA 1
ATOM 789 C C . ALA A 1 102 ? 1.385 5.444 -0.109 1.00 94.19 102 ALA A C 1
ATOM 791 O O . ALA A 1 102 ? 2.104 5.176 -1.069 1.00 94.19 102 ALA A O 1
ATOM 792 N N . ILE A 1 103 ? 0.307 6.225 -0.221 1.00 93.62 103 ILE A N 1
ATOM 793 C CA . ILE A 1 103 ? -0.141 6.839 -1.482 1.00 93.62 103 ILE A CA 1
ATOM 794 C C . ILE A 1 103 ? 0.909 7.810 -2.023 1.00 93.62 103 ILE A C 1
ATOM 796 O O . ILE A 1 103 ? 1.271 7.757 -3.195 1.00 93.62 103 ILE A O 1
ATOM 800 N N . HIS A 1 104 ? 1.453 8.675 -1.166 1.00 95.00 104 HIS A N 1
ATOM 801 C CA . HIS A 1 104 ? 2.500 9.605 -1.580 1.00 95.00 104 HIS A CA 1
ATOM 802 C C . HIS A 1 104 ? 3.746 8.877 -2.107 1.00 95.00 104 HIS A C 1
ATOM 804 O O . HIS A 1 104 ? 4.297 9.267 -3.133 1.00 95.00 104 HIS A O 1
ATOM 810 N N . ILE A 1 105 ? 4.154 7.795 -1.438 1.00 95.81 105 ILE A N 1
ATOM 811 C CA . ILE A 1 105 ? 5.288 6.964 -1.858 1.00 95.81 105 ILE A CA 1
ATOM 812 C C . ILE A 1 105 ? 5.015 6.286 -3.209 1.00 95.81 105 ILE A C 1
ATOM 814 O O . ILE A 1 105 ? 5.944 6.128 -3.996 1.00 95.81 105 ILE A O 1
ATOM 818 N N . TYR A 1 106 ? 3.770 5.890 -3.497 1.00 95.56 106 TYR A N 1
ATOM 819 C CA . TYR A 1 106 ? 3.404 5.358 -4.813 1.00 95.56 106 TYR A CA 1
ATOM 820 C C . TYR A 1 106 ? 3.636 6.390 -5.925 1.00 95.56 106 TYR A C 1
ATOM 822 O O . TYR A 1 106 ? 4.300 6.071 -6.908 1.00 95.56 106 TYR A O 1
ATOM 830 N N . PHE A 1 107 ? 3.177 7.634 -5.753 1.00 94.50 107 PHE A N 1
ATOM 831 C CA . PHE A 1 107 ? 3.412 8.684 -6.750 1.00 94.50 107 PHE A CA 1
ATOM 832 C C . PHE A 1 107 ? 4.902 9.009 -6.920 1.00 94.50 107 PHE A C 1
ATOM 834 O O . PHE A 1 107 ? 5.374 9.097 -8.050 1.00 94.50 107 PHE A O 1
ATOM 841 N N . GLU A 1 108 ? 5.668 9.085 -5.823 1.00 95.31 108 GLU A N 1
ATOM 842 C CA . GLU A 1 108 ? 7.134 9.230 -5.887 1.00 95.31 108 GLU A CA 1
ATOM 843 C C . GLU A 1 108 ? 7.770 8.089 -6.702 1.00 95.31 108 GLU A C 1
ATOM 845 O O . GLU A 1 108 ? 8.677 8.302 -7.501 1.00 95.31 108 GLU A O 1
ATOM 850 N N . ALA A 1 109 ? 7.283 6.864 -6.527 1.00 94.38 109 ALA A N 1
ATOM 851 C CA . ALA A 1 109 ? 7.779 5.700 -7.242 1.00 94.38 109 ALA A CA 1
ATOM 852 C C . ALA A 1 109 ? 7.403 5.687 -8.732 1.00 94.38 109 ALA A C 1
ATOM 854 O O . ALA A 1 109 ? 8.224 5.284 -9.559 1.00 94.38 109 ALA A O 1
ATOM 855 N N . ALA A 1 110 ? 6.202 6.147 -9.085 1.00 93.38 110 ALA A N 1
ATOM 856 C CA . ALA A 1 110 ? 5.789 6.326 -10.473 1.00 93.38 110 ALA A CA 1
ATOM 857 C C . ALA A 1 110 ? 6.693 7.343 -11.191 1.00 93.38 110 ALA A C 1
ATOM 859 O O . ALA A 1 110 ? 7.229 7.034 -12.258 1.00 93.38 110 ALA A O 1
ATOM 860 N N . ASP A 1 111 ? 6.967 8.484 -10.549 1.00 93.00 111 ASP A N 1
ATOM 861 C CA . ASP A 1 111 ? 7.891 9.498 -11.066 1.00 93.00 111 ASP A CA 1
ATOM 862 C C . ASP A 1 111 ? 9.305 8.919 -11.264 1.00 93.00 111 ASP A C 1
ATOM 864 O O . ASP A 1 111 ? 9.926 9.111 -12.310 1.00 93.00 111 ASP A O 1
ATOM 868 N N . LEU A 1 112 ? 9.807 8.134 -10.302 1.00 93.62 112 LEU A N 1
ATOM 869 C CA . LEU A 1 112 ? 11.119 7.479 -10.393 1.00 93.62 112 LEU A CA 1
ATOM 870 C C . LEU A 1 112 ? 11.203 6.443 -11.522 1.00 93.62 112 LEU A C 1
ATOM 872 O O . LEU A 1 112 ? 12.262 6.286 -12.140 1.00 93.62 112 LEU A O 1
ATOM 876 N N . LEU A 1 113 ? 10.114 5.725 -11.808 1.00 91.50 113 LEU A N 1
ATOM 877 C CA . LEU A 1 113 ? 10.064 4.821 -12.954 1.00 91.50 113 LEU A CA 1
ATOM 878 C C . LEU A 1 113 ? 10.121 5.608 -14.270 1.00 91.50 113 LEU A C 1
ATOM 880 O O . LEU A 1 113 ? 10.823 5.195 -15.195 1.00 91.50 113 LEU A O 1
ATOM 884 N N . ASP A 1 114 ? 9.429 6.738 -14.365 1.00 89.19 114 ASP A N 1
ATOM 885 C CA . ASP A 1 114 ? 9.471 7.580 -15.560 1.00 89.19 114 ASP A CA 1
ATOM 886 C C . ASP A 1 114 ? 10.841 8.248 -15.750 1.00 89.19 114 ASP A C 1
ATOM 888 O O . ASP A 1 114 ? 11.358 8.275 -16.871 1.00 89.19 114 ASP A O 1
ATOM 892 N N . GLU A 1 115 ? 11.505 8.662 -14.666 1.00 89.75 115 GLU A N 1
ATOM 893 C CA . GLU A 1 115 ? 12.915 9.072 -14.689 1.00 89.75 115 GLU A CA 1
ATOM 894 C C . GLU A 1 115 ? 13.826 7.948 -15.203 1.00 89.75 115 GLU A C 1
ATOM 896 O O . GLU A 1 115 ? 14.719 8.195 -16.021 1.00 89.75 115 GLU A O 1
ATOM 901 N N . PHE A 1 116 ? 13.599 6.702 -14.772 1.00 88.06 116 PHE A N 1
ATOM 902 C CA . PHE A 1 116 ? 14.378 5.556 -15.240 1.00 88.06 116 PHE A CA 1
ATOM 903 C C . PHE A 1 116 ? 14.166 5.287 -16.735 1.00 88.06 116 PHE A C 1
ATOM 905 O O . PHE A 1 116 ? 15.141 5.132 -17.475 1.00 88.06 116 PHE A O 1
ATOM 912 N N . LYS A 1 117 ? 12.913 5.291 -17.211 1.00 87.19 117 LYS A N 1
ATOM 913 C CA . LYS A 1 117 ? 12.588 5.157 -18.643 1.00 87.19 117 LYS A CA 1
ATOM 914 C C . LYS A 1 117 ? 13.276 6.249 -19.466 1.00 87.19 117 LYS A C 1
ATOM 916 O O . LYS A 1 117 ? 13.861 5.955 -20.509 1.00 87.19 117 LYS A O 1
ATOM 921 N N . ALA A 1 118 ? 13.251 7.494 -18.987 1.00 84.81 118 ALA A N 1
ATOM 922 C CA . ALA A 1 118 ? 13.894 8.621 -19.655 1.00 84.81 118 ALA A CA 1
ATOM 923 C C . ALA A 1 118 ? 15.422 8.463 -19.720 1.00 84.81 118 ALA A C 1
ATOM 925 O O . ALA A 1 118 ? 16.009 8.690 -20.778 1.00 84.81 118 ALA A O 1
ATOM 926 N N . ALA A 1 119 ? 16.068 8.022 -18.635 1.00 83.31 119 ALA A N 1
ATOM 927 C CA . ALA A 1 119 ? 17.510 7.766 -18.614 1.00 83.31 119 ALA A CA 1
ATOM 928 C C . ALA A 1 119 ? 17.916 6.704 -19.651 1.00 83.31 119 ALA A C 1
ATOM 930 O O . ALA A 1 119 ? 18.839 6.921 -20.438 1.00 83.31 119 ALA A O 1
ATOM 931 N N . VAL A 1 120 ? 17.165 5.601 -19.722 1.00 82.62 120 VAL A N 1
ATOM 932 C CA . VAL A 1 120 ? 17.378 4.532 -20.710 1.00 82.62 120 VAL A CA 1
ATOM 933 C C . VAL A 1 120 ? 17.237 5.052 -22.150 1.00 82.62 120 VAL A C 1
ATOM 935 O O . VAL A 1 120 ? 18.026 4.678 -23.022 1.00 82.62 120 VAL A O 1
ATOM 938 N N . ALA A 1 121 ? 16.269 5.935 -22.412 1.00 78.19 121 ALA A N 1
ATOM 939 C CA . ALA A 1 121 ? 16.053 6.525 -23.734 1.00 78.19 121 ALA A CA 1
ATOM 940 C C . ALA A 1 121 ? 17.151 7.530 -24.147 1.00 78.19 121 ALA A C 1
ATOM 942 O O . ALA A 1 121 ? 17.523 7.594 -25.321 1.00 78.19 121 ALA A O 1
ATOM 943 N N . VAL A 1 122 ? 17.708 8.298 -23.205 1.00 75.12 122 VAL A N 1
ATOM 944 C CA . VAL A 1 122 ? 18.827 9.220 -23.480 1.00 75.12 122 VAL A CA 1
ATOM 945 C C . VAL A 1 122 ? 20.096 8.444 -23.830 1.00 75.12 122 VAL A C 1
ATOM 947 O O . VAL A 1 122 ? 20.715 8.719 -24.860 1.00 75.12 122 VAL A O 1
ATOM 950 N N . ASP A 1 123 ? 20.440 7.420 -23.048 1.00 69.75 123 ASP A N 1
ATOM 951 C CA . ASP A 1 123 ? 21.612 6.578 -23.319 1.00 69.75 123 ASP A CA 1
ATOM 952 C C . ASP A 1 123 ? 21.502 5.848 -24.665 1.00 69.75 123 ASP A C 1
ATOM 954 O O . ASP A 1 123 ? 22.496 5.665 -25.375 1.00 69.75 123 ASP A O 1
ATOM 958 N N . ALA A 1 124 ? 20.284 5.472 -25.058 1.00 62.97 124 ALA A N 1
ATOM 959 C CA . ALA A 1 124 ? 19.995 4.946 -26.383 1.00 62.97 124 ALA A CA 1
ATOM 960 C C . ALA A 1 124 ? 20.317 5.939 -27.510 1.00 62.97 124 ALA A C 1
ATOM 962 O O . ALA A 1 124 ? 20.922 5.556 -28.518 1.00 62.97 124 ALA A O 1
ATOM 963 N N . ALA A 1 125 ? 19.944 7.209 -27.346 1.00 62.62 125 ALA A N 1
ATOM 964 C CA . ALA A 1 125 ? 20.213 8.256 -28.325 1.00 62.62 125 ALA A CA 1
ATOM 965 C C . ALA A 1 125 ? 21.717 8.578 -28.428 1.00 62.62 125 ALA A C 1
ATOM 967 O O . ALA A 1 125 ? 22.251 8.695 -29.536 1.00 62.62 125 ALA A O 1
ATOM 968 N N . GLU A 1 126 ? 22.418 8.660 -27.293 1.00 63.03 126 GLU A N 1
ATOM 969 C CA . GLU A 1 126 ? 23.849 8.988 -27.219 1.00 63.03 126 GLU A CA 1
ATOM 970 C C . GLU A 1 126 ? 24.765 7.818 -27.623 1.00 63.03 126 GLU A C 1
ATOM 972 O O . GLU A 1 126 ? 25.830 8.029 -28.207 1.00 63.03 126 GLU A O 1
ATOM 977 N N . GLY A 1 127 ? 24.332 6.572 -27.400 1.00 56.12 127 GLY A N 1
ATOM 978 C CA . GLY A 1 127 ? 25.052 5.342 -27.750 1.00 56.12 127 GLY A CA 1
ATOM 979 C C . GLY A 1 127 ? 25.126 5.017 -29.249 1.00 56.12 127 GLY A C 1
ATOM 980 O O . GLY A 1 127 ? 25.717 4.000 -29.618 1.00 56.12 127 GLY A O 1
ATOM 981 N N . GLY A 1 128 ? 24.567 5.864 -30.122 1.00 47.16 128 GLY A N 1
ATOM 982 C CA . GLY A 1 128 ? 24.636 5.703 -31.578 1.00 47.16 128 GLY A CA 1
ATOM 983 C C . GLY A 1 128 ? 23.341 5.247 -32.257 1.00 47.16 128 GLY A C 1
ATOM 984 O O . GLY A 1 128 ? 23.404 4.726 -33.370 1.00 47.16 128 GLY A O 1
ATOM 985 N N . ALA A 1 129 ? 22.164 5.485 -31.666 1.00 44.56 129 ALA A N 1
ATOM 986 C CA . ALA A 1 129 ? 20.887 5.356 -32.382 1.00 44.56 129 ALA A CA 1
ATOM 987 C C . ALA A 1 129 ? 20.610 6.514 -33.366 1.00 44.56 129 ALA A C 1
ATOM 989 O O . ALA A 1 129 ? 19.610 6.495 -34.075 1.00 44.56 129 ALA A O 1
ATOM 990 N N . ALA A 1 130 ? 21.528 7.477 -33.515 1.00 40.16 130 ALA A N 1
ATOM 991 C CA . ALA A 1 130 ? 21.498 8.441 -34.621 1.00 40.16 130 ALA A CA 1
ATOM 992 C C . ALA A 1 130 ? 21.788 7.811 -36.011 1.00 40.16 130 ALA A C 1
ATOM 994 O O . ALA A 1 130 ? 21.798 8.524 -37.012 1.00 40.16 130 ALA A O 1
ATOM 995 N N . ALA A 1 131 ? 22.038 6.495 -36.099 1.00 38.06 131 ALA A N 1
ATOM 996 C CA . ALA A 1 131 ? 22.407 5.805 -37.342 1.00 38.06 131 ALA A CA 1
ATOM 997 C C . ALA A 1 131 ? 21.326 4.883 -37.941 1.00 38.06 131 ALA A C 1
ATOM 999 O O . ALA A 1 131 ? 21.563 4.298 -38.997 1.00 38.06 131 ALA A O 1
ATOM 1000 N N . PHE A 1 132 ? 20.141 4.773 -37.338 1.00 38.91 132 PHE A N 1
ATOM 1001 C CA . PHE A 1 132 ? 19.027 4.041 -37.942 1.00 38.91 132 PHE A CA 1
ATOM 1002 C C . PHE A 1 132 ? 17.836 4.974 -38.102 1.00 38.91 132 PHE A C 1
ATOM 1004 O O . PHE A 1 132 ? 16.957 5.063 -37.252 1.00 38.91 132 PHE A O 1
ATOM 1011 N N . ALA A 1 133 ? 17.825 5.677 -39.237 1.00 35.16 133 ALA A N 1
ATOM 1012 C CA . ALA A 1 133 ? 16.581 6.184 -39.791 1.00 35.16 133 ALA A CA 1
ATOM 1013 C C . ALA A 1 133 ? 15.548 5.037 -39.801 1.00 35.16 133 ALA A C 1
ATOM 1015 O O . ALA A 1 133 ? 15.928 3.893 -40.079 1.00 35.16 133 ALA A O 1
ATOM 1016 N N . PRO A 1 134 ? 14.271 5.313 -39.487 1.00 38.06 134 PRO A N 1
ATOM 1017 C CA . PRO A 1 134 ? 13.246 4.282 -39.428 1.00 38.06 134 PRO A CA 1
ATOM 1018 C C . PRO A 1 134 ? 13.237 3.473 -40.729 1.00 38.06 134 PRO A C 1
ATOM 1020 O O . PRO A 1 134 ? 13.323 4.034 -41.825 1.00 38.06 134 PRO A O 1
ATOM 1023 N N . ALA A 1 135 ? 13.104 2.150 -40.610 1.00 37.91 135 ALA A N 1
ATOM 1024 C CA . ALA A 1 135 ? 13.008 1.225 -41.744 1.00 37.91 135 ALA A CA 1
ATOM 1025 C C . ALA A 1 135 ? 11.795 1.497 -42.668 1.00 37.91 135 ALA A C 1
ATOM 1027 O O . ALA A 1 135 ? 11.659 0.856 -43.707 1.00 37.91 135 ALA A O 1
ATOM 1028 N N . ASP A 1 136 ? 10.963 2.488 -42.340 1.00 38.97 136 ASP A N 1
ATOM 1029 C CA . ASP A 1 136 ? 9.862 2.987 -43.166 1.00 38.97 136 ASP A CA 1
ATOM 1030 C C . ASP A 1 136 ? 10.304 3.854 -44.358 1.00 38.97 136 ASP A C 1
ATOM 1032 O O . ASP A 1 136 ? 9.514 4.122 -45.262 1.00 38.97 136 ASP A O 1
ATOM 1036 N N . ALA A 1 137 ? 11.577 4.260 -44.432 1.00 40.28 137 ALA A N 1
ATOM 1037 C CA . ALA A 1 137 ? 12.092 4.989 -45.595 1.00 40.28 137 ALA A CA 1
ATOM 1038 C C . ALA A 1 137 ? 12.351 4.096 -46.831 1.00 40.28 137 ALA A C 1
ATOM 1040 O O . ALA A 1 137 ? 12.744 4.611 -47.876 1.00 40.28 137 ALA A O 1
ATOM 1041 N N . LEU A 1 138 ? 12.155 2.772 -46.735 1.00 39.25 138 LEU A N 1
ATOM 1042 C CA . LEU A 1 138 ? 12.500 1.807 -47.794 1.00 39.25 138 LEU A CA 1
ATOM 1043 C C . LEU A 1 138 ? 11.304 1.147 -48.501 1.00 39.25 138 LEU A C 1
ATOM 1045 O O . LEU A 1 138 ? 11.527 0.370 -49.427 1.00 39.25 138 LEU A O 1
ATOM 1049 N N . PHE A 1 139 ? 10.060 1.467 -48.125 1.00 38.94 139 PHE A N 1
ATOM 1050 C CA . PHE A 1 139 ? 8.857 0.918 -48.779 1.00 38.94 139 PHE A CA 1
ATOM 1051 C C . PHE A 1 139 ? 7.871 1.959 -49.320 1.00 38.94 139 PHE A C 1
ATOM 1053 O O . PHE A 1 139 ? 6.792 1.592 -49.780 1.00 38.94 139 PHE A O 1
ATOM 1060 N N . ARG A 1 140 ? 8.234 3.246 -49.345 1.00 37.12 140 ARG A N 1
ATOM 1061 C CA . ARG A 1 140 ? 7.401 4.284 -49.963 1.00 37.12 140 ARG A CA 1
ATOM 1062 C C . ARG A 1 140 ? 7.930 4.649 -51.346 1.00 37.12 140 ARG A C 1
ATOM 1064 O O . ARG A 1 140 ? 8.562 5.680 -51.517 1.00 37.12 140 ARG A O 1
ATOM 1071 N N . ASP A 1 141 ? 7.644 3.791 -52.318 1.00 36.09 141 ASP A N 1
ATOM 1072 C CA . ASP A 1 141 ? 7.616 4.171 -53.728 1.00 36.09 141 ASP A CA 1
ATOM 1073 C C . ASP A 1 141 ? 6.394 3.532 -54.399 1.00 36.09 141 ASP A C 1
ATOM 1075 O O . ASP A 1 141 ? 6.130 2.345 -54.218 1.00 36.09 141 ASP A O 1
ATOM 1079 N N . ALA A 1 142 ? 5.708 4.358 -55.196 1.00 40.09 142 ALA A N 1
ATOM 1080 C CA . ALA A 1 142 ? 4.528 4.089 -56.027 1.00 40.09 142 ALA A CA 1
ATOM 1081 C C . ALA A 1 142 ? 3.161 4.030 -55.314 1.00 40.09 142 ALA A C 1
ATOM 1083 O O . ALA A 1 142 ? 2.633 2.966 -55.017 1.00 40.09 142 ALA A O 1
ATOM 1084 N N . ASP A 1 143 ? 2.585 5.207 -55.054 1.00 32.06 143 ASP A N 1
ATOM 1085 C CA . ASP A 1 143 ? 1.388 5.690 -55.773 1.00 32.06 143 ASP A CA 1
ATOM 1086 C C . ASP A 1 143 ? 0.901 6.988 -55.108 1.00 32.06 143 ASP A C 1
ATOM 1088 O O . ASP A 1 143 ? 0.171 7.001 -54.118 1.00 32.06 143 ASP A O 1
ATOM 1092 N N . ALA A 1 144 ? 1.382 8.109 -55.644 1.00 46.72 144 ALA A N 1
ATOM 1093 C CA . ALA A 1 144 ? 0.785 9.413 -55.415 1.00 46.72 144 ALA A CA 1
ATOM 1094 C C . ALA A 1 144 ? -0.372 9.557 -56.405 1.00 46.72 144 ALA A C 1
ATOM 1096 O O . ALA A 1 144 ? -0.114 9.543 -57.605 1.00 46.72 144 ALA A O 1
ATOM 1097 N N . ASP A 1 145 ? -1.602 9.606 -55.890 1.00 40.72 145 ASP A N 1
ATOM 1098 C CA . ASP A 1 145 ? -2.738 10.405 -56.381 1.00 40.72 145 ASP A CA 1
ATOM 1099 C C . ASP A 1 145 ? -4.060 9.786 -55.894 1.00 40.72 145 ASP A C 1
ATOM 1101 O O . ASP A 1 145 ? -4.609 8.900 -56.544 1.00 40.72 145 ASP A O 1
ATOM 1105 N N . ALA A 1 146 ? -4.578 10.262 -54.757 1.00 37.56 146 ALA A N 1
ATOM 1106 C CA . ALA A 1 146 ? -6.009 10.496 -54.529 1.00 37.56 146 ALA A CA 1
ATOM 1107 C C . ALA A 1 146 ? -6.247 11.014 -53.103 1.00 37.56 146 ALA A C 1
ATOM 1109 O O . ALA A 1 146 ? -5.810 10.409 -52.128 1.00 37.56 146 ALA A O 1
ATOM 1110 N N . ASP A 1 147 ? -6.928 12.156 -53.051 1.00 40.69 147 ASP A N 1
ATOM 1111 C CA . ASP A 1 147 ? -7.733 12.707 -51.962 1.00 40.69 147 ASP A CA 1
ATOM 1112 C C . ASP A 1 147 ? -8.045 11.758 -50.788 1.00 40.69 147 ASP A C 1
ATOM 1114 O O . ASP A 1 147 ? -8.755 10.774 -50.963 1.00 40.69 147 ASP A O 1
ATOM 1118 N N . ASP A 1 148 ? -7.599 12.122 -49.581 1.00 37.25 148 ASP A N 1
ATOM 1119 C CA . ASP A 1 148 ? -8.501 12.251 -48.429 1.00 37.25 148 ASP A CA 1
ATOM 1120 C C . ASP A 1 148 ? -7.785 12.952 -47.265 1.00 37.25 148 ASP A C 1
ATOM 1122 O O . ASP A 1 148 ? -6.807 12.472 -46.691 1.00 37.25 148 ASP A O 1
ATOM 1126 N N . ALA A 1 149 ? -8.294 14.132 -46.921 1.00 44.59 149 ALA A N 1
ATOM 1127 C CA . ALA A 1 149 ? -7.807 15.006 -45.860 1.00 44.59 149 ALA A CA 1
ATOM 1128 C C . ALA A 1 149 ? -8.278 14.566 -44.457 1.00 44.59 149 ALA A C 1
ATOM 1130 O O . ALA A 1 149 ? -8.536 15.418 -43.615 1.00 44.59 149 ALA A O 1
ATOM 1131 N N . ASP A 1 150 ? -8.370 13.256 -44.211 1.00 38.16 150 ASP A N 1
ATOM 1132 C CA . ASP A 1 150 ? -8.814 12.669 -42.934 1.00 38.16 150 ASP A CA 1
ATOM 1133 C C . ASP A 1 150 ? -7.929 11.490 -42.460 1.00 38.16 150 ASP A C 1
ATOM 1135 O O . ASP A 1 150 ? -8.295 10.754 -41.548 1.00 38.16 150 ASP A O 1
ATOM 1139 N N . ALA A 1 151 ? -6.727 11.312 -43.025 1.00 37.69 151 ALA A N 1
ATOM 1140 C CA . ALA A 1 151 ? -5.802 10.238 -42.625 1.00 37.69 151 ALA A CA 1
ATOM 1141 C C . ALA A 1 151 ? -4.767 10.634 -41.545 1.00 37.69 151 ALA A C 1
ATOM 1143 O O . ALA A 1 151 ? -4.093 9.763 -40.996 1.00 37.69 151 ALA A O 1
ATOM 1144 N N . ASP A 1 152 ? -4.645 11.921 -41.201 1.00 35.69 152 ASP A N 1
ATOM 1145 C CA . ASP A 1 152 ? -3.625 12.409 -40.251 1.00 35.69 152 ASP A CA 1
ATOM 1146 C C . ASP A 1 152 ? -4.057 12.354 -38.772 1.00 35.69 152 ASP A C 1
ATOM 1148 O O . ASP A 1 152 ? -3.239 12.583 -37.881 1.00 35.69 152 ASP A O 1
ATOM 1152 N N . ALA A 1 153 ? -5.316 12.012 -38.478 1.00 36.88 153 ALA A N 1
ATOM 1153 C CA . ALA A 1 153 ? -5.798 11.870 -37.099 1.00 36.88 153 ALA A CA 1
ATOM 1154 C C . ALA A 1 153 ? -5.687 10.433 -36.549 1.00 36.88 153 ALA A C 1
ATOM 1156 O O . ALA A 1 153 ? -5.605 10.256 -35.334 1.00 36.88 153 ALA A O 1
ATOM 1157 N N . ASP A 1 154 ? -5.619 9.416 -37.416 1.00 35.41 154 ASP A N 1
ATOM 1158 C CA . ASP A 1 154 ? -5.612 8.002 -36.999 1.00 35.41 154 ASP A CA 1
ATOM 1159 C C . ASP A 1 154 ? -4.209 7.371 -36.923 1.00 35.41 154 ASP A C 1
ATOM 1161 O O . ASP A 1 154 ? -4.024 6.339 -36.279 1.00 35.41 154 ASP A O 1
ATOM 1165 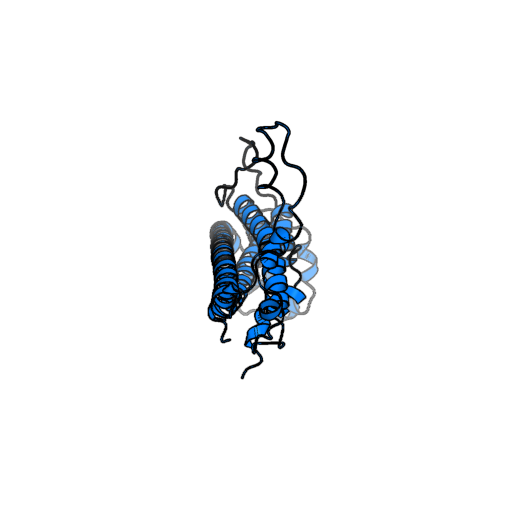N N . ALA A 1 155 ? -3.175 8.009 -37.484 1.00 38.00 155 ALA A N 1
ATOM 1166 C CA . ALA A 1 155 ? -1.787 7.551 -37.335 1.00 38.00 155 ALA A CA 1
ATOM 1167 C C . ALA A 1 155 ? -1.157 7.923 -35.974 1.00 38.00 155 ALA A C 1
ATOM 1169 O O . ALA A 1 155 ? -0.122 7.372 -35.603 1.00 38.00 155 ALA A O 1
ATOM 1170 N N . ALA A 1 156 ? -1.779 8.832 -35.213 1.00 40.56 156 ALA A N 1
ATOM 1171 C CA . ALA A 1 156 ? -1.285 9.291 -33.912 1.00 40.56 156 ALA A CA 1
ATOM 1172 C C . ALA A 1 156 ? -1.837 8.494 -32.711 1.00 40.56 156 ALA A C 1
ATOM 1174 O O . ALA A 1 156 ? -1.339 8.655 -31.599 1.00 40.56 156 ALA A O 1
ATOM 1175 N N . SER A 1 157 ? -2.840 7.626 -32.909 1.00 41.25 157 SER A N 1
ATOM 1176 C CA . SER A 1 157 ? -3.497 6.866 -31.826 1.00 41.25 157 SER A CA 1
ATOM 1177 C C . SER A 1 157 ? -3.148 5.368 -31.800 1.00 41.25 157 SER A C 1
ATOM 1179 O O . SER A 1 157 ? -3.591 4.621 -30.922 1.00 41.25 157 SER A O 1
ATOM 1181 N N . GLY A 1 158 ? -2.300 4.910 -32.724 1.00 41.34 158 GLY A N 1
ATOM 1182 C CA . GLY A 1 158 ? -1.776 3.549 -32.736 1.00 41.34 158 GLY A CA 1
ATOM 1183 C C . GLY A 1 158 ? -0.699 3.360 -31.673 1.00 41.34 158 GLY A C 1
ATOM 1184 O O . GLY A 1 158 ? 0.473 3.497 -31.994 1.00 41.34 158 GLY A O 1
ATOM 1185 N N . ARG A 1 159 ? -1.113 3.073 -30.428 1.00 47.25 159 ARG A N 1
ATOM 1186 C CA . ARG A 1 159 ? -0.331 2.559 -29.279 1.00 47.25 159 ARG A CA 1
ATOM 1187 C C . ARG A 1 159 ? 1.100 2.107 -29.626 1.00 47.25 159 ARG A C 1
ATOM 1189 O O . ARG A 1 159 ? 1.356 0.911 -29.734 1.00 47.25 159 ARG A O 1
ATOM 1196 N N . ARG A 1 160 ? 2.038 3.045 -29.759 1.00 54.25 160 ARG A N 1
ATOM 1197 C CA . ARG A 1 160 ? 3.458 2.723 -29.624 1.00 54.25 160 ARG A CA 1
ATOM 1198 C C . ARG A 1 160 ? 3.717 2.607 -28.138 1.00 54.25 160 ARG A C 1
ATOM 1200 O O . ARG A 1 160 ? 3.484 3.558 -27.392 1.00 54.25 160 ARG A O 1
ATOM 1207 N N . HIS A 1 161 ? 4.078 1.411 -27.699 1.00 68.94 161 HIS A N 1
ATOM 1208 C CA . HIS A 1 161 ? 4.477 1.213 -26.321 1.00 68.94 161 HIS A CA 1
ATOM 1209 C C 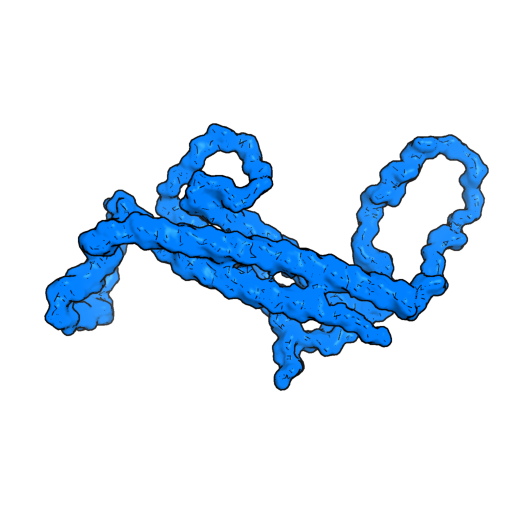. HIS A 1 161 ? 5.826 1.917 -26.151 1.00 68.94 161 HIS A C 1
ATOM 1211 O O . HIS A 1 161 ? 6.676 1.818 -27.027 1.00 68.94 161 HIS A O 1
ATOM 1217 N N . TRP A 1 162 ? 6.045 2.637 -25.050 1.00 70.31 162 TRP A N 1
ATOM 1218 C CA . TRP A 1 162 ? 7.268 3.436 -24.846 1.00 70.31 162 TRP A CA 1
ATOM 1219 C C . TRP A 1 162 ? 8.567 2.614 -24.999 1.00 70.31 162 TRP A C 1
ATOM 1221 O O . TRP A 1 162 ? 9.622 3.161 -25.308 1.00 70.31 162 TRP A O 1
ATOM 1231 N N . ILE A 1 163 ? 8.485 1.291 -24.809 1.00 76.88 163 ILE A N 1
ATOM 1232 C CA . ILE A 1 163 ? 9.602 0.357 -25.000 1.00 76.88 163 ILE A CA 1
ATOM 1233 C C . ILE A 1 163 ? 10.010 0.190 -26.474 1.00 76.88 163 ILE A C 1
ATOM 1235 O O . ILE A 1 163 ? 11.161 -0.143 -26.743 1.00 76.88 163 ILE A O 1
ATOM 1239 N N . ASP A 1 164 ? 9.097 0.441 -27.419 1.00 76.25 164 ASP A N 1
ATOM 1240 C CA . ASP A 1 164 ? 9.309 0.258 -28.862 1.00 76.25 164 ASP A CA 1
ATOM 1241 C C . ASP A 1 164 ? 10.319 1.272 -29.424 1.00 76.25 164 ASP A C 1
ATOM 1243 O O . ASP A 1 164 ? 10.967 1.015 -30.441 1.00 76.25 164 ASP A O 1
ATOM 1247 N N . ASP A 1 165 ? 10.483 2.408 -28.741 1.00 70.31 165 ASP A N 1
ATOM 1248 C CA . ASP A 1 165 ? 11.420 3.472 -29.107 1.00 70.31 165 ASP A CA 1
ATOM 1249 C C . ASP A 1 165 ? 12.827 3.260 -28.504 1.00 70.31 165 ASP A C 1
ATOM 1251 O O . ASP A 1 165 ? 13.762 4.004 -28.815 1.00 70.31 165 ASP A O 1
ATOM 1255 N N . VAL A 1 166 ? 13.019 2.228 -27.669 1.00 74.19 166 VAL A N 1
ATOM 1256 C CA . VAL A 1 166 ? 14.316 1.892 -27.066 1.00 74.19 166 VAL A CA 1
ATOM 1257 C C . VAL A 1 166 ? 15.041 0.841 -27.925 1.00 74.19 166 VAL A C 1
ATOM 1259 O O . VAL A 1 166 ? 14.528 -0.259 -28.134 1.00 74.19 166 VAL A O 1
ATOM 1262 N N . PRO A 1 167 ? 16.275 1.101 -28.401 1.00 78.50 167 PRO A N 1
ATOM 1263 C CA . PRO A 1 167 ? 17.062 0.130 -29.150 1.00 78.50 167 PRO A CA 1
ATOM 1264 C C . PRO A 1 167 ? 17.245 -1.184 -28.384 1.00 78.50 167 PRO A C 1
ATOM 1266 O O . PRO A 1 167 ? 17.671 -1.194 -27.227 1.00 78.50 167 PRO A O 1
ATOM 1269 N N . GLY A 1 168 ? 17.042 -2.313 -29.068 1.00 78.44 168 GLY A N 1
ATOM 1270 C CA . GLY A 1 168 ? 17.163 -3.644 -28.462 1.00 78.44 168 GLY A CA 1
ATOM 1271 C C . GLY A 1 168 ? 18.527 -3.926 -27.813 1.00 78.44 168 GLY A C 1
ATOM 1272 O O . GLY A 1 168 ? 18.607 -4.657 -26.832 1.00 78.44 168 GLY A O 1
ATOM 1273 N N . SER A 1 169 ? 19.612 -3.310 -28.295 1.00 76.88 169 SER A N 1
ATOM 1274 C CA . SER A 1 169 ? 20.937 -3.423 -27.664 1.00 76.88 169 SER A CA 1
ATOM 1275 C C . SER A 1 169 ? 21.009 -2.788 -26.274 1.00 76.88 169 SER A C 1
ATOM 1277 O O . SER A 1 169 ? 21.806 -3.233 -25.452 1.00 76.88 169 SER A O 1
ATOM 1279 N N . VAL A 1 170 ? 20.202 -1.754 -26.018 1.00 81.31 170 VAL A N 1
ATOM 1280 C CA . VAL A 1 170 ? 20.071 -1.121 -24.701 1.00 81.31 170 VAL A CA 1
ATOM 1281 C C . VAL A 1 170 ? 19.195 -1.990 -23.810 1.00 81.31 170 VAL A C 1
ATOM 1283 O O . VAL A 1 170 ? 19.622 -2.353 -22.722 1.00 81.31 170 VAL A O 1
ATOM 1286 N N . LEU A 1 171 ? 18.035 -2.426 -24.305 1.00 83.94 171 LEU A N 1
ATOM 1287 C CA . LEU A 1 171 ? 17.115 -3.303 -23.569 1.00 83.94 171 LEU A CA 1
ATOM 1288 C C . LEU A 1 171 ? 17.774 -4.602 -23.083 1.00 83.94 171 LEU A C 1
ATOM 1290 O O . LEU A 1 171 ? 17.562 -5.016 -21.944 1.00 83.94 171 LEU A O 1
ATOM 1294 N N . LEU A 1 172 ? 18.625 -5.210 -23.917 1.00 85.25 172 LEU A N 1
ATOM 1295 C CA . LEU A 1 172 ? 19.361 -6.438 -23.602 1.00 85.25 172 LEU A CA 1
ATOM 1296 C C . LEU A 1 172 ? 20.639 -6.205 -22.784 1.00 85.25 172 LEU A C 1
ATOM 1298 O O . LEU A 1 172 ? 21.298 -7.176 -22.393 1.00 85.25 172 LEU A O 1
ATOM 1302 N N . ALA A 1 173 ? 21.022 -4.951 -22.528 1.00 83.44 173 ALA A N 1
ATOM 1303 C CA . ALA A 1 173 ? 22.166 -4.669 -21.679 1.00 83.44 173 ALA A CA 1
ATOM 1304 C C . ALA A 1 173 ? 21.868 -5.155 -20.258 1.00 83.44 173 ALA A C 1
ATOM 1306 O O . ALA A 1 173 ? 20.807 -4.897 -19.686 1.00 83.44 173 ALA A O 1
ATOM 1307 N N . ARG A 1 174 ? 22.817 -5.906 -19.694 1.00 83.00 174 ARG A N 1
ATOM 1308 C CA . ARG A 1 174 ? 22.700 -6.384 -18.321 1.00 83.00 174 ARG A CA 1
ATOM 1309 C C . ARG A 1 174 ? 22.998 -5.263 -17.354 1.00 83.00 174 ARG A C 1
ATOM 1311 O O . ARG A 1 174 ? 24.018 -4.586 -17.476 1.00 83.00 174 ARG A O 1
ATOM 1318 N N . VAL A 1 175 ? 22.135 -5.143 -16.361 1.00 74.62 175 VAL A N 1
ATOM 1319 C CA . VAL A 1 175 ? 22.340 -4.245 -15.242 1.00 74.62 175 VAL A CA 1
ATOM 1320 C C . VAL A 1 175 ? 23.223 -4.975 -14.224 1.00 74.62 175 VAL A C 1
ATOM 1322 O O . VAL A 1 175 ? 22.846 -6.062 -13.777 1.00 74.62 175 VAL A O 1
ATOM 1325 N N . PRO A 1 176 ? 24.397 -4.430 -13.847 1.00 69.38 176 PRO A N 1
ATOM 1326 C CA . PRO A 1 176 ? 25.252 -4.998 -12.805 1.00 69.38 176 PRO A CA 1
ATOM 1327 C C . PRO A 1 176 ? 24.682 -4.674 -11.413 1.00 69.38 176 PRO A C 1
ATOM 1329 O O . PRO A 1 176 ? 25.333 -4.053 -10.579 1.00 69.38 176 PRO A O 1
ATOM 1332 N N . TRP A 1 177 ? 23.420 -5.038 -11.198 1.00 66.56 177 TRP A N 1
ATOM 1333 C CA . TRP A 1 177 ? 22.645 -4.759 -9.999 1.00 66.56 177 TRP A CA 1
ATOM 1334 C C . TRP A 1 177 ? 21.661 -5.910 -9.756 1.00 66.56 177 TRP A C 1
ATOM 1336 O O . TRP A 1 177 ? 20.965 -6.359 -10.675 1.00 66.56 177 TRP A O 1
ATOM 1346 N N . GLY A 1 178 ? 21.644 -6.422 -8.525 1.00 65.94 178 GLY A N 1
ATOM 1347 C CA . GLY A 1 178 ? 20.785 -7.527 -8.099 1.00 65.94 178 GLY A CA 1
ATOM 1348 C C . GLY A 1 178 ? 20.993 -8.832 -8.853 1.00 65.94 178 GLY A C 1
ATOM 1349 O O . GLY A 1 178 ? 22.118 -9.281 -9.073 1.00 65.94 178 GLY A O 1
ATOM 1350 N N . ALA A 1 179 ? 19.881 -9.437 -9.280 1.00 67.94 179 ALA A N 1
ATOM 1351 C CA . ALA A 1 179 ? 19.828 -10.729 -9.970 1.00 67.94 179 ALA A CA 1
ATOM 1352 C C . ALA A 1 179 ? 20.457 -10.740 -11.387 1.00 67.94 179 ALA A C 1
ATOM 1354 O O . ALA A 1 179 ? 20.247 -11.691 -12.140 1.00 67.94 179 ALA A O 1
ATOM 1355 N N . ASN A 1 180 ? 21.249 -9.723 -11.758 1.00 72.31 180 ASN A N 1
ATOM 1356 C CA . ASN A 1 180 ? 21.875 -9.558 -13.076 1.00 72.31 180 ASN A CA 1
ATOM 1357 C C . ASN A 1 180 ? 20.861 -9.617 -14.232 1.00 72.31 180 ASN A C 1
ATOM 1359 O O . ASN A 1 180 ? 21.109 -10.272 -15.253 1.00 72.31 180 ASN A O 1
ATOM 1363 N N . ARG A 1 181 ? 19.723 -8.943 -14.035 1.00 84.88 181 ARG A N 1
ATOM 1364 C CA . ARG A 1 181 ? 18.643 -8.799 -15.016 1.00 84.88 181 ARG A CA 1
ATOM 1365 C C . ARG A 1 181 ? 19.040 -7.851 -16.149 1.00 84.88 181 ARG A C 1
ATOM 1367 O O . ARG A 1 181 ? 19.927 -7.003 -15.993 1.00 84.88 181 ARG A O 1
ATOM 1374 N N . THR A 1 182 ? 18.397 -7.990 -17.300 1.00 88.50 182 THR A N 1
ATOM 1375 C CA . THR A 1 182 ? 18.468 -6.982 -18.365 1.00 88.50 182 THR A CA 1
ATOM 1376 C C . THR A 1 182 ? 17.665 -5.736 -17.986 1.00 88.50 182 THR A C 1
ATOM 1378 O O . THR A 1 182 ? 16.856 -5.757 -17.057 1.00 88.50 182 THR A O 1
ATOM 1381 N N . ILE A 1 183 ? 17.889 -4.630 -18.696 1.00 86.56 183 ILE A N 1
ATOM 1382 C CA . ILE A 1 183 ? 17.083 -3.412 -18.526 1.00 86.56 183 ILE A CA 1
ATOM 1383 C C . ILE A 1 183 ? 15.610 -3.689 -18.816 1.00 86.56 183 ILE A C 1
ATOM 1385 O O . ILE A 1 183 ? 14.747 -3.249 -18.065 1.00 86.56 183 ILE A O 1
ATOM 1389 N N . GLU A 1 184 ? 15.326 -4.452 -19.870 1.00 88.44 184 GLU A N 1
ATOM 1390 C CA . GLU A 1 184 ? 13.965 -4.868 -20.207 1.00 88.44 184 GLU A CA 1
ATOM 1391 C C . GLU A 1 184 ? 13.300 -5.634 -19.057 1.00 88.44 184 GLU A C 1
ATOM 1393 O O . GLU A 1 184 ? 12.187 -5.304 -18.656 1.00 88.44 184 GLU A O 1
ATOM 1398 N N . GLU A 1 185 ? 13.993 -6.617 -18.478 1.00 89.75 185 GLU A N 1
ATOM 1399 C CA . GLU A 1 185 ? 13.475 -7.399 -17.351 1.00 89.75 185 GLU A CA 1
ATOM 1400 C C . GLU A 1 185 ? 13.204 -6.534 -16.112 1.00 89.75 185 GLU A C 1
ATOM 1402 O O . GLU A 1 185 ? 12.250 -6.802 -15.382 1.00 89.75 185 GLU A O 1
ATOM 1407 N N . TRP A 1 186 ? 14.026 -5.510 -15.864 1.00 88.75 186 TRP A N 1
ATOM 1408 C CA . TRP A 1 186 ? 13.801 -4.549 -14.783 1.00 88.75 186 TRP A CA 1
ATOM 1409 C C . TRP A 1 186 ? 12.603 -3.647 -15.051 1.00 88.75 186 TRP A C 1
ATOM 1411 O O . TRP A 1 186 ? 11.767 -3.479 -14.170 1.00 88.75 186 TRP A O 1
ATOM 1421 N N . LEU A 1 187 ? 12.482 -3.104 -16.261 1.00 89.25 187 LEU A N 1
ATOM 1422 C CA . LEU A 1 187 ? 11.372 -2.226 -16.621 1.00 89.25 187 LEU A CA 1
ATOM 1423 C C . LEU A 1 187 ? 10.032 -2.958 -16.538 1.00 89.25 187 LEU A C 1
ATOM 1425 O O . LEU A 1 187 ? 9.096 -2.431 -15.944 1.00 89.25 187 LEU A O 1
ATOM 1429 N N . TRP A 1 188 ? 9.955 -4.189 -17.047 1.00 90.75 188 TRP A N 1
ATOM 1430 C CA . TRP A 1 188 ? 8.751 -5.009 -16.911 1.00 90.75 188 TRP A CA 1
ATOM 1431 C C . TRP A 1 188 ? 8.418 -5.325 -15.455 1.00 90.75 188 TRP A C 1
ATOM 1433 O O . TRP A 1 188 ? 7.251 -5.262 -15.078 1.00 90.75 188 TRP A O 1
ATOM 1443 N N . LEU A 1 189 ? 9.423 -5.635 -14.630 1.00 91.44 189 LEU A N 1
ATOM 1444 C CA . LEU A 1 189 ? 9.212 -5.886 -13.206 1.00 91.44 189 LEU A CA 1
ATOM 1445 C C . LEU A 1 189 ? 8.673 -4.641 -12.490 1.00 91.44 189 LEU A C 1
ATOM 1447 O O . LEU A 1 189 ? 7.688 -4.739 -11.766 1.00 91.44 189 LEU A O 1
ATOM 1451 N N . CYS A 1 190 ? 9.291 -3.479 -12.706 1.00 91.50 190 CYS A N 1
ATOM 1452 C CA . CYS A 1 190 ? 8.884 -2.229 -12.072 1.00 91.50 190 CYS A CA 1
ATOM 1453 C C . CYS A 1 190 ? 7.484 -1.787 -12.508 1.00 91.50 190 CYS A C 1
ATOM 1455 O O . CYS A 1 190 ? 6.693 -1.403 -11.654 1.00 91.50 190 CYS A O 1
ATOM 1457 N N . VAL A 1 191 ? 7.162 -1.877 -13.804 1.00 92.19 191 VAL A N 1
ATOM 1458 C CA . VAL A 1 191 ? 5.814 -1.577 -14.318 1.00 92.19 191 VAL A CA 1
ATOM 1459 C C . VAL A 1 191 ? 4.785 -2.502 -13.674 1.00 92.19 191 VAL A C 1
ATOM 1461 O O . VAL A 1 191 ? 3.838 -2.019 -13.066 1.00 92.19 191 VAL A O 1
ATOM 1464 N N . ALA A 1 192 ? 5.009 -3.819 -13.726 1.00 93.25 192 ALA A N 1
ATOM 1465 C CA . ALA A 1 192 ? 4.056 -4.791 -13.197 1.00 93.25 192 ALA A CA 1
ATOM 1466 C C . ALA A 1 192 ? 3.816 -4.620 -11.691 1.00 93.25 192 ALA A C 1
ATOM 1468 O O . ALA A 1 192 ? 2.692 -4.782 -11.225 1.00 93.25 192 ALA A O 1
ATOM 1469 N N . VAL A 1 193 ? 4.859 -4.305 -10.917 1.00 94.69 193 VAL A N 1
ATOM 1470 C CA . VAL A 1 193 ? 4.699 -4.067 -9.480 1.00 94.69 193 VAL A CA 1
ATOM 1471 C C . VAL A 1 193 ? 3.991 -2.742 -9.212 1.00 94.69 193 VAL A C 1
ATOM 1473 O O . VAL A 1 193 ? 3.113 -2.709 -8.358 1.00 94.69 193 VAL A O 1
ATOM 1476 N N . LEU A 1 194 ? 4.310 -1.659 -9.926 1.00 94.69 194 LEU A N 1
ATOM 1477 C CA . LEU A 1 194 ? 3.630 -0.381 -9.702 1.00 94.69 194 LEU A CA 1
ATOM 1478 C C . LEU A 1 194 ? 2.146 -0.424 -10.075 1.00 94.69 194 LEU A C 1
ATOM 1480 O O . LEU A 1 194 ? 1.351 0.126 -9.324 1.00 94.69 194 LEU A O 1
ATOM 1484 N N . GLU A 1 195 ? 1.755 -1.140 -11.130 1.00 93.81 195 GLU A N 1
ATOM 1485 C CA . GLU A 1 195 ? 0.336 -1.368 -11.465 1.00 93.81 195 GLU A CA 1
ATOM 1486 C C . GLU A 1 195 ? -0.410 -2.119 -10.342 1.00 93.81 195 GLU A C 1
ATOM 1488 O O . GLU A 1 195 ? -1.559 -1.816 -10.017 1.00 93.81 195 GLU A O 1
ATOM 1493 N N . GLN A 1 196 ? 0.251 -3.083 -9.691 1.00 94.50 196 GLN A N 1
ATOM 1494 C CA . GLN A 1 196 ? -0.312 -3.772 -8.522 1.00 94.50 196 GLN A CA 1
ATOM 1495 C C . GLN A 1 196 ? -0.424 -2.835 -7.315 1.00 94.50 196 GLN A C 1
ATOM 1497 O O . GLN A 1 196 ? -1.431 -2.847 -6.608 1.00 94.50 196 GLN A O 1
ATOM 1502 N N . ILE A 1 197 ? 0.597 -2.006 -7.082 1.00 95.31 197 ILE A N 1
ATOM 1503 C CA . ILE A 1 197 ? 0.614 -1.037 -5.982 1.00 95.31 197 ILE A CA 1
ATOM 1504 C C . ILE A 1 197 ? -0.438 0.058 -6.185 1.00 95.31 197 ILE A C 1
ATOM 1506 O O . ILE A 1 197 ? -1.028 0.495 -5.202 1.00 95.31 197 ILE A O 1
ATOM 1510 N N . GLU A 1 198 ? -0.713 0.465 -7.422 1.00 94.56 198 GLU A N 1
ATOM 1511 C CA . GLU A 1 198 ? -1.798 1.387 -7.765 1.00 94.56 198 GLU A CA 1
ATOM 1512 C C . GLU A 1 198 ? -3.155 0.834 -7.313 1.00 94.56 198 GLU A C 1
ATOM 1514 O O . GLU A 1 198 ? -3.878 1.488 -6.563 1.00 94.56 198 GLU A O 1
ATOM 1519 N N . SER A 1 199 ? -3.446 -0.425 -7.653 1.00 93.38 199 SER A N 1
ATOM 1520 C CA . SER A 1 199 ? -4.669 -1.104 -7.198 1.00 93.38 199 SER A CA 1
ATOM 1521 C C . SER A 1 199 ? -4.723 -1.212 -5.665 1.00 93.38 199 SER A C 1
ATOM 1523 O O . SER A 1 199 ? -5.764 -1.031 -5.035 1.00 93.38 199 SER A O 1
ATOM 1525 N N . GLU A 1 200 ? -3.580 -1.464 -5.022 1.00 94.25 200 GLU A N 1
ATOM 1526 C CA . GLU A 1 200 ? -3.456 -1.470 -3.561 1.00 94.25 200 GLU A CA 1
ATOM 1527 C C . GLU A 1 200 ? -3.590 -0.080 -2.921 1.00 94.25 200 GLU A C 1
ATOM 1529 O O . GLU A 1 200 ? -3.900 0.015 -1.728 1.00 94.25 200 GLU A O 1
ATOM 1534 N N . VAL A 1 201 ? -3.319 0.994 -3.658 1.00 92.50 201 VAL A N 1
ATOM 1535 C CA . VAL A 1 201 ? -3.530 2.381 -3.233 1.00 92.50 201 VAL A CA 1
ATOM 1536 C C . VAL A 1 201 ? -5.020 2.695 -3.229 1.00 92.50 201 VAL A C 1
ATOM 1538 O O . VAL A 1 201 ? -5.505 3.191 -2.214 1.00 92.50 201 VAL A O 1
ATOM 1541 N N . GLU A 1 202 ? -5.760 2.296 -4.265 1.00 91.44 202 GLU A N 1
ATOM 1542 C CA . GLU A 1 202 ? -7.222 2.445 -4.315 1.00 91.44 202 GLU A CA 1
ATOM 1543 C C . GLU A 1 202 ? -7.903 1.753 -3.122 1.00 91.44 202 GLU A C 1
ATOM 1545 O O . GLU A 1 202 ? -8.797 2.311 -2.483 1.00 91.44 202 GLU A O 1
ATOM 1550 N N . VAL A 1 203 ? -7.431 0.558 -2.746 1.00 92.44 203 VAL A N 1
ATOM 1551 C CA . VAL A 1 203 ? -7.903 -0.148 -1.542 1.00 92.44 203 VAL A CA 1
ATOM 1552 C C . VAL A 1 203 ? -7.667 0.685 -0.280 1.00 92.44 203 VAL A C 1
ATOM 1554 O O . VAL A 1 203 ? -8.554 0.792 0.570 1.00 92.44 203 VAL A O 1
ATOM 1557 N N . LYS A 1 204 ? -6.480 1.281 -0.133 1.00 93.38 204 LYS A N 1
ATOM 1558 C CA . LYS A 1 204 ? -6.121 2.077 1.053 1.00 93.38 204 LYS A CA 1
ATOM 1559 C C . LYS A 1 204 ? -6.930 3.364 1.119 1.00 93.38 204 LYS A C 1
ATOM 1561 O O . LYS A 1 204 ? -7.357 3.733 2.210 1.00 93.38 204 LYS A O 1
ATOM 1566 N N . GLU A 1 205 ? -7.191 4.000 -0.019 1.00 91.50 205 GLU A N 1
ATOM 1567 C CA . GLU A 1 205 ? -8.097 5.145 -0.122 1.00 91.50 205 GLU A CA 1
ATOM 1568 C C . GLU A 1 205 ? -9.521 4.770 0.283 1.00 91.50 205 GLU A C 1
ATOM 1570 O O . GLU A 1 205 ? -10.113 5.459 1.111 1.00 91.50 205 GLU A O 1
ATOM 1575 N N . ALA A 1 206 ? -10.048 3.647 -0.212 1.00 90.44 206 ALA A N 1
ATOM 1576 C CA . ALA A 1 206 ? -11.385 3.177 0.137 1.00 90.44 206 ALA A CA 1
ATOM 1577 C C . ALA A 1 206 ? -11.519 2.876 1.640 1.00 90.44 206 ALA A C 1
ATOM 1579 O O . ALA A 1 206 ? -12.483 3.307 2.277 1.00 90.44 206 ALA A O 1
ATOM 1580 N N . VAL A 1 207 ? -10.534 2.190 2.234 1.00 92.00 207 VAL A N 1
ATOM 1581 C CA . VAL A 1 207 ? -10.496 1.916 3.681 1.00 92.00 207 VAL A CA 1
ATOM 1582 C C . VAL A 1 207 ? -10.406 3.217 4.480 1.00 92.00 207 VAL A C 1
ATOM 1584 O O . VAL A 1 207 ? -11.168 3.413 5.428 1.00 92.00 207 VAL A O 1
ATOM 1587 N N . ALA A 1 208 ? -9.511 4.126 4.096 1.00 91.31 208 ALA A N 1
ATOM 1588 C CA . ALA A 1 208 ? -9.346 5.416 4.754 1.00 91.31 208 ALA A CA 1
ATOM 1589 C C . ALA A 1 208 ? -10.621 6.272 4.665 1.00 91.31 208 ALA A C 1
ATOM 1591 O O . ALA A 1 208 ? -11.042 6.872 5.657 1.00 91.31 208 ALA A O 1
ATOM 1592 N N . SER A 1 209 ? -11.293 6.281 3.515 1.00 89.19 209 SER A N 1
ATOM 1593 C CA . SER A 1 209 ? -12.559 6.987 3.338 1.00 89.19 209 SER A CA 1
ATOM 1594 C C . SER A 1 209 ? -13.684 6.406 4.177 1.00 89.19 209 SER A C 1
ATOM 1596 O O . SER A 1 209 ? -14.410 7.152 4.836 1.00 89.19 209 SER A O 1
ATOM 1598 N N . TYR A 1 210 ? -13.799 5.080 4.216 1.00 90.06 210 TYR A N 1
ATOM 1599 C CA . TYR A 1 210 ? -14.795 4.412 5.042 1.00 90.06 210 TYR A CA 1
ATOM 1600 C C . TYR A 1 210 ? -14.585 4.702 6.537 1.00 90.06 210 TYR A C 1
ATOM 1602 O O . TYR A 1 210 ? -15.529 5.078 7.230 1.00 90.06 210 TYR A O 1
ATOM 1610 N N . LEU A 1 211 ? -13.349 4.607 7.040 1.00 90.25 211 LEU A N 1
ATOM 1611 C CA . LEU A 1 211 ? -13.047 4.832 8.459 1.00 90.25 211 LEU A CA 1
ATOM 1612 C C . LEU A 1 211 ? -13.169 6.299 8.884 1.00 90.25 211 LEU A C 1
ATOM 1614 O O . LEU A 1 211 ? -13.672 6.581 9.969 1.00 90.25 211 LEU A O 1
ATOM 1618 N N . SER A 1 212 ? -12.720 7.232 8.042 1.00 88.12 212 SER A N 1
ATOM 1619 C CA . SER A 1 212 ? -12.824 8.672 8.319 1.00 88.12 212 SER A CA 1
ATOM 1620 C C . SER A 1 212 ? -14.233 9.225 8.118 1.00 88.12 212 SER A C 1
ATOM 1622 O O . SER A 1 212 ? -14.519 10.330 8.580 1.00 88.12 212 SER A O 1
ATOM 1624 N N . GLN A 1 213 ? -15.102 8.474 7.426 1.00 86.12 213 GLN A N 1
ATOM 1625 C CA . GLN A 1 213 ? -16.425 8.922 6.987 1.00 86.12 213 GLN A CA 1
ATOM 1626 C C . GLN A 1 213 ? -16.349 10.181 6.100 1.00 86.12 213 GLN A C 1
ATOM 1628 O O . GLN A 1 213 ? -17.285 10.983 6.048 1.00 86.12 213 GLN A O 1
ATOM 1633 N N . GLN A 1 214 ? -15.214 10.374 5.421 1.00 78.88 214 GLN A N 1
ATOM 1634 C CA . GLN A 1 214 ? -14.935 11.498 4.532 1.00 78.88 214 GLN A CA 1
ATOM 1635 C C . GLN A 1 214 ? -14.211 11.018 3.263 1.00 78.88 214 GLN A C 1
ATOM 1637 O O . GLN A 1 214 ? -13.506 10.008 3.285 1.00 78.88 214 GLN A O 1
ATOM 1642 N N . PRO A 1 215 ? -14.334 11.736 2.136 1.00 70.56 215 PRO A N 1
ATOM 1643 C CA . PRO A 1 215 ? -13.488 11.490 0.972 1.00 70.56 215 PRO A CA 1
ATOM 1644 C C . PRO A 1 215 ? -12.017 11.726 1.345 1.00 70.56 215 PRO A C 1
ATOM 1646 O O . PRO A 1 215 ? -11.672 12.792 1.855 1.00 70.56 215 PRO A O 1
ATOM 1649 N N . PHE A 1 216 ? -11.156 10.731 1.131 1.00 60.88 216 PHE A N 1
ATOM 1650 C CA . PHE A 1 216 ? -9.775 10.743 1.619 1.00 60.88 216 PHE A CA 1
ATOM 1651 C C . PHE A 1 216 ? -8.789 11.344 0.605 1.00 60.88 216 PHE A C 1
ATOM 1653 O O . PHE A 1 216 ? -7.832 12.015 0.986 1.00 60.88 216 PHE A O 1
ATOM 1660 N N . ALA A 1 217 ? -9.069 11.198 -0.686 1.00 53.44 217 ALA A N 1
ATOM 1661 C CA . ALA A 1 217 ? -8.393 11.890 -1.775 1.00 53.44 217 ALA A CA 1
ATOM 1662 C C . ALA A 1 217 ? -9.417 12.138 -2.885 1.00 53.44 217 ALA A C 1
ATOM 1664 O O . ALA A 1 217 ? -10.368 11.374 -3.009 1.00 53.44 217 ALA A O 1
ATOM 1665 N N . GLY A 1 218 ? -9.262 13.231 -3.639 1.00 47.00 218 GLY A N 1
ATOM 1666 C CA . GLY A 1 218 ? -10.216 13.744 -4.632 1.00 47.00 218 GLY A CA 1
ATOM 1667 C C . GLY A 1 218 ? -10.452 12.866 -5.866 1.00 47.00 218 GLY A C 1
ATOM 1668 O O . GLY A 1 218 ? -10.480 13.393 -6.974 1.00 47.00 218 GLY A O 1
ATOM 1669 N N . GLY A 1 219 ? -10.616 11.555 -5.692 1.00 40.53 219 GLY A N 1
ATOM 1670 C CA . GLY A 1 219 ? -11.294 10.718 -6.663 1.00 40.53 219 GLY A CA 1
ATOM 1671 C C . GLY A 1 219 ? -12.700 11.262 -6.871 1.00 40.53 219 GLY A C 1
ATOM 1672 O O . GLY A 1 219 ? -13.382 11.609 -5.901 1.00 40.53 219 GLY A O 1
ATOM 1673 N N . ASP A 1 220 ? -13.109 11.363 -8.136 1.00 42.44 220 ASP A N 1
ATOM 1674 C CA . ASP A 1 220 ? -14.511 11.500 -8.516 1.00 42.44 220 ASP A CA 1
ATOM 1675 C C . ASP A 1 220 ? -15.246 10.298 -7.918 1.00 42.44 220 ASP A C 1
ATOM 1677 O O . ASP A 1 220 ? -15.373 9.236 -8.529 1.00 42.44 220 ASP A O 1
ATOM 1681 N N . SER A 1 221 ? -15.678 10.435 -6.665 1.00 45.09 221 SER A N 1
ATOM 1682 C CA . SER A 1 221 ? -16.636 9.536 -6.064 1.00 45.09 221 SER A CA 1
ATOM 1683 C C . SER A 1 221 ? -17.843 9.604 -6.979 1.00 45.09 221 SER A C 1
ATOM 1685 O O . SER A 1 221 ? -18.503 10.645 -7.040 1.00 45.09 221 SER A O 1
ATOM 1687 N N . LEU A 1 222 ? -18.043 8.524 -7.738 1.00 44.53 222 LEU A N 1
ATOM 1688 C CA . LEU A 1 222 ? -19.248 8.245 -8.500 1.00 44.53 222 LEU A CA 1
ATOM 1689 C C . LEU A 1 222 ? -20.426 8.832 -7.742 1.00 44.53 222 LEU A C 1
ATOM 1691 O O . LEU A 1 222 ? -20.691 8.407 -6.624 1.00 44.53 222 LEU A O 1
ATOM 1695 N N . GLU A 1 223 ? -21.015 9.853 -8.355 1.00 41.62 223 GLU A N 1
ATOM 1696 C CA . GLU A 1 223 ? -22.317 10.442 -8.083 1.00 41.62 223 GLU A CA 1
ATOM 1697 C C . GLU A 1 223 ? -23.126 9.680 -7.027 1.00 41.62 223 GLU A C 1
ATOM 1699 O O . GLU A 1 223 ? -24.012 8.892 -7.344 1.00 41.62 223 GLU A O 1
ATOM 1704 N N . ASP A 1 224 ? -22.840 9.927 -5.756 1.00 45.16 224 ASP A N 1
ATOM 1705 C CA . ASP A 1 224 ? -23.794 9.652 -4.705 1.00 45.16 224 ASP A CA 1
ATOM 1706 C C . ASP A 1 224 ? -23.614 10.750 -3.664 1.00 45.16 224 ASP A C 1
ATOM 1708 O O . ASP A 1 224 ? -22.724 10.727 -2.814 1.00 45.16 224 ASP A O 1
ATOM 1712 N N . GLU A 1 225 ? -24.505 11.743 -3.727 1.00 46.25 225 GLU A N 1
ATOM 1713 C CA . GLU A 1 225 ? -24.892 12.578 -2.585 1.00 46.25 225 GLU A CA 1
ATOM 1714 C C . GLU A 1 225 ? -25.590 11.696 -1.518 1.00 46.25 225 GLU A C 1
ATOM 1716 O O . GLU A 1 225 ? -26.670 12.002 -1.009 1.00 46.25 225 GLU A O 1
ATOM 1721 N N . GLY A 1 226 ? -24.994 10.541 -1.230 1.00 46.72 226 GLY A N 1
ATOM 1722 C CA . GLY A 1 226 ? -25.477 9.484 -0.374 1.00 46.72 226 GLY A CA 1
ATOM 1723 C C . GLY A 1 226 ? -24.854 9.654 0.998 1.00 46.72 226 GLY A C 1
ATOM 1724 O O . GLY A 1 226 ? -23.651 9.845 1.149 1.00 46.72 226 GLY A O 1
ATOM 1725 N N . VAL A 1 227 ? -25.708 9.631 2.013 1.00 55.12 227 VAL A N 1
ATOM 1726 C CA . VAL A 1 227 ? -25.333 9.628 3.427 1.00 55.12 227 VAL A CA 1
ATOM 1727 C C . VAL A 1 227 ? -24.161 8.666 3.644 1.00 55.12 227 VAL A C 1
ATOM 1729 O O . VAL A 1 227 ? -24.282 7.498 3.281 1.00 55.12 227 VAL A O 1
ATOM 1732 N N . ALA A 1 228 ? -23.059 9.160 4.224 1.00 63.66 228 ALA A N 1
ATOM 1733 C CA . ALA A 1 228 ? -21.906 8.333 4.574 1.00 63.66 228 ALA A CA 1
ATOM 1734 C C . ALA A 1 228 ? -22.385 7.059 5.279 1.00 63.66 228 ALA A C 1
ATOM 1736 O O . ALA A 1 228 ? -23.175 7.119 6.230 1.00 63.66 228 ALA A O 1
ATOM 1737 N N . GLU A 1 229 ? -21.982 5.909 4.743 1.00 76.44 229 GLU A N 1
ATOM 1738 C CA . GLU A 1 229 ? -22.419 4.627 5.266 1.00 76.44 229 GLU A CA 1
ATOM 1739 C C . GLU A 1 229 ? -21.954 4.479 6.714 1.00 76.44 229 GLU A C 1
ATOM 1741 O O . GLU A 1 229 ? -20.768 4.627 7.011 1.00 76.44 229 GLU A O 1
ATOM 1746 N N . ALA A 1 230 ? -22.895 4.186 7.614 1.00 82.62 230 ALA A N 1
ATOM 1747 C CA . ALA A 1 230 ? -22.600 4.061 9.032 1.00 82.62 230 ALA A CA 1
ATOM 1748 C C . ALA A 1 230 ? -21.529 2.990 9.278 1.00 82.62 230 ALA A C 1
ATOM 1750 O O . ALA A 1 230 ? -21.537 1.930 8.654 1.00 82.62 230 ALA A O 1
ATOM 1751 N N . LEU A 1 231 ? -20.635 3.257 10.232 1.00 84.44 231 LEU A N 1
ATOM 1752 C CA . LEU A 1 231 ? -19.609 2.298 10.623 1.00 84.44 231 LEU A CA 1
ATOM 1753 C C . LEU A 1 231 ? -20.253 1.032 11.201 1.00 84.44 231 LEU A C 1
ATOM 1755 O O . LEU A 1 231 ? -20.885 1.056 12.258 1.00 84.44 231 LEU A O 1
ATOM 1759 N N . GLU A 1 232 ? -20.053 -0.082 10.508 1.00 87.88 232 GLU A N 1
ATOM 1760 C CA . GLU A 1 232 ? -20.463 -1.419 10.920 1.00 87.88 232 GLU A CA 1
ATOM 1761 C C . GLU A 1 232 ? -19.242 -2.277 11.265 1.00 87.88 232 GLU A C 1
ATOM 1763 O O . GLU A 1 232 ? -18.276 -2.336 10.500 1.00 87.88 232 GLU A O 1
ATOM 1768 N N . ARG A 1 233 ? -19.315 -3.002 12.389 1.00 84.94 233 ARG A N 1
ATOM 1769 C CA . ARG A 1 233 ? -18.232 -3.861 12.895 1.00 84.94 233 ARG A CA 1
ATOM 1770 C C . ARG A 1 233 ? -17.694 -4.827 11.833 1.00 84.94 233 ARG A C 1
ATOM 1772 O O . ARG A 1 233 ? -16.496 -4.845 11.580 1.00 84.94 233 ARG A O 1
ATOM 1779 N N . GLY A 1 234 ? -18.579 -5.574 11.168 1.00 85.56 234 GLY A N 1
ATOM 1780 C CA . GLY A 1 234 ? -18.170 -6.570 10.168 1.00 85.56 234 GLY A CA 1
ATOM 1781 C C . GLY A 1 234 ? -17.462 -5.962 8.952 1.00 85.56 234 GLY A C 1
ATOM 1782 O O . GLY A 1 234 ? -16.571 -6.579 8.377 1.00 85.56 234 GLY A O 1
ATOM 1783 N N . LYS A 1 235 ? -17.797 -4.722 8.581 1.00 87.75 235 LYS A N 1
ATOM 1784 C CA . LYS A 1 235 ? -17.084 -4.003 7.520 1.00 87.75 235 LYS A CA 1
ATOM 1785 C C . LYS A 1 235 ? -15.727 -3.491 7.983 1.00 87.75 235 LYS A C 1
ATOM 1787 O O . LYS A 1 235 ? -14.784 -3.537 7.206 1.00 87.75 235 LYS A O 1
ATOM 1792 N N . ILE A 1 236 ? -15.612 -3.046 9.237 1.00 89.94 236 ILE A N 1
ATOM 1793 C CA . ILE A 1 236 ? -14.327 -2.651 9.834 1.00 89.94 236 ILE A CA 1
ATOM 1794 C C . ILE A 1 236 ? -13.370 -3.854 9.882 1.00 89.94 236 ILE A C 1
ATOM 1796 O O . ILE A 1 236 ? -12.198 -3.716 9.536 1.00 89.94 236 ILE A O 1
ATOM 1800 N N . GLU A 1 237 ? -13.862 -5.041 10.246 1.00 89.88 237 GLU A N 1
ATOM 1801 C CA . GLU A 1 237 ? -13.086 -6.286 10.148 1.00 89.88 237 GLU A CA 1
ATOM 1802 C C . GLU A 1 237 ? -12.686 -6.587 8.705 1.00 89.88 237 GLU A C 1
ATOM 1804 O O . GLU A 1 237 ? -11.511 -6.823 8.438 1.00 89.88 237 GLU A O 1
ATOM 1809 N N . GLY A 1 238 ? -13.629 -6.482 7.764 1.00 89.38 238 GLY A N 1
ATOM 1810 C CA . GLY A 1 238 ? -13.349 -6.647 6.339 1.00 89.38 238 GLY A CA 1
ATOM 1811 C C . GLY A 1 238 ? -12.272 -5.688 5.820 1.00 89.38 238 GLY A C 1
ATOM 1812 O O . GLY A 1 238 ? -11.432 -6.090 5.021 1.00 89.38 238 GLY A O 1
ATOM 1813 N N . CYS A 1 239 ? -12.226 -4.443 6.307 1.00 92.00 239 CYS A N 1
ATOM 1814 C CA . CYS A 1 239 ? -11.141 -3.513 5.991 1.00 92.00 239 CYS A CA 1
ATOM 1815 C C . CYS A 1 239 ? -9.784 -4.040 6.473 1.00 92.00 239 CYS A C 1
A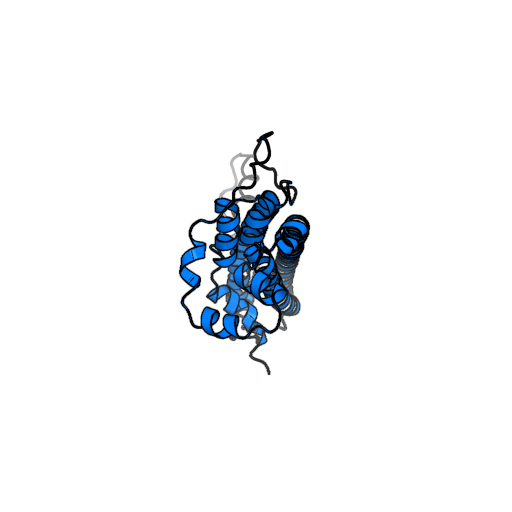TOM 1817 O O . CYS A 1 239 ? -8.812 -3.970 5.724 1.00 92.00 239 CYS A O 1
ATOM 1819 N N . ALA A 1 240 ? -9.711 -4.572 7.698 1.00 91.06 240 ALA A N 1
ATOM 1820 C CA . ALA A 1 240 ? -8.486 -5.162 8.236 1.00 91.06 240 ALA A CA 1
ATOM 1821 C C . ALA A 1 240 ? -8.046 -6.397 7.441 1.00 91.06 240 ALA A C 1
ATOM 1823 O O . ALA A 1 240 ? -6.865 -6.527 7.125 1.00 91.06 240 ALA A O 1
ATOM 1824 N N . GLU A 1 241 ? -8.990 -7.264 7.076 1.00 91.94 241 GLU A N 1
ATOM 1825 C CA . GLU A 1 241 ? -8.730 -8.462 6.276 1.00 91.94 241 GLU A CA 1
ATOM 1826 C C . GLU A 1 241 ? -8.214 -8.115 4.879 1.00 91.94 241 GLU A C 1
ATOM 1828 O O . GLU A 1 241 ? -7.190 -8.644 4.455 1.00 91.94 241 GLU A O 1
ATOM 1833 N N . VAL A 1 242 ? -8.884 -7.206 4.166 1.00 92.94 242 VAL A N 1
ATOM 1834 C CA . VAL A 1 242 ? -8.471 -6.799 2.815 1.00 92.94 242 VAL A CA 1
ATOM 1835 C C . VAL A 1 242 ? -7.112 -6.103 2.848 1.00 92.94 242 VAL A C 1
ATOM 1837 O O . VAL A 1 242 ? -6.278 -6.370 1.986 1.00 92.94 242 VAL A O 1
ATOM 1840 N N . TRP A 1 243 ? -6.859 -5.262 3.856 1.00 93.50 243 TRP A N 1
ATOM 1841 C CA . TRP A 1 243 ? -5.547 -4.647 4.041 1.00 93.50 243 TRP A CA 1
ATOM 1842 C C . TRP A 1 243 ? -4.470 -5.702 4.299 1.00 93.50 243 TRP A C 1
ATOM 1844 O O . TRP A 1 243 ? -3.401 -5.622 3.718 1.00 93.50 243 TRP A O 1
ATOM 1854 N N . GLU A 1 244 ? -4.730 -6.705 5.137 1.00 93.38 244 GLU A N 1
ATOM 1855 C CA . GLU A 1 244 ? -3.759 -7.763 5.438 1.00 93.38 244 GLU A CA 1
ATOM 1856 C C . GLU A 1 244 ? -3.476 -8.692 4.251 1.00 93.38 244 GLU A C 1
ATOM 1858 O O . GLU A 1 244 ? -2.349 -9.164 4.098 1.00 93.38 244 GLU A O 1
ATOM 1863 N N . LEU A 1 245 ? -4.490 -8.985 3.436 1.00 92.12 245 LEU A N 1
ATOM 1864 C CA . LEU A 1 245 ? -4.377 -9.939 2.335 1.00 92.12 245 LEU A CA 1
ATOM 1865 C C . LEU A 1 245 ? -3.563 -9.415 1.151 1.00 92.12 245 LEU A C 1
ATOM 1867 O O . LEU A 1 245 ? -3.047 -10.244 0.405 1.00 92.12 245 LEU A O 1
ATOM 1871 N N . GLU A 1 246 ? -3.473 -8.091 0.975 1.00 91.94 246 GLU A N 1
ATOM 1872 C CA . GLU A 1 246 ? -2.838 -7.449 -0.189 1.00 91.94 246 GLU A CA 1
ATOM 1873 C C . GLU A 1 246 ? -3.278 -8.117 -1.510 1.00 91.94 246 GLU A C 1
ATOM 1875 O O . GLU A 1 246 ? -2.455 -8.691 -2.230 1.00 91.94 246 GLU A O 1
ATOM 1880 N N . PRO A 1 247 ? -4.593 -8.144 -1.808 1.00 88.75 247 PRO A N 1
ATOM 1881 C CA . PRO A 1 247 ? -5.169 -9.020 -2.828 1.00 88.75 247 PRO A CA 1
ATOM 1882 C C . PRO A 1 247 ? -4.622 -8.795 -4.241 1.00 88.75 247 PRO A C 1
ATOM 1884 O O . PRO A 1 247 ? -4.699 -9.710 -5.065 1.00 88.75 247 PRO A O 1
ATOM 1887 N N . TYR A 1 248 ? -4.094 -7.606 -4.532 1.00 92.94 248 TYR A N 1
ATOM 1888 C CA . TYR A 1 248 ? -3.551 -7.271 -5.846 1.00 92.94 248 TYR A CA 1
ATOM 1889 C C . TYR A 1 248 ? -2.030 -7.407 -5.914 1.00 92.94 248 TYR A C 1
ATOM 1891 O O . TYR A 1 248 ? -1.472 -7.380 -7.010 1.00 92.94 248 TYR A O 1
ATOM 1899 N N . LEU A 1 249 ? -1.355 -7.597 -4.778 1.00 93.12 249 LEU A N 1
ATOM 1900 C CA . LEU A 1 249 ? 0.098 -7.650 -4.714 1.00 93.12 249 LEU A CA 1
ATOM 1901 C C . LEU A 1 249 ? 0.624 -9.086 -4.829 1.00 93.12 249 LEU A C 1
ATOM 1903 O O . LEU A 1 249 ? 0.479 -9.914 -3.926 1.00 93.12 249 LEU A O 1
ATOM 1907 N N . ASP A 1 250 ? 1.353 -9.375 -5.904 1.00 94.88 250 ASP A N 1
ATOM 1908 C CA . ASP A 1 250 ? 2.200 -10.562 -5.958 1.00 94.88 250 ASP A CA 1
ATOM 1909 C C . ASP A 1 250 ? 3.464 -10.310 -5.129 1.00 94.88 250 ASP A C 1
ATOM 1911 O O . ASP A 1 250 ? 4.452 -9.729 -5.591 1.00 94.88 250 ASP A O 1
ATOM 1915 N N . ASN A 1 251 ? 3.440 -10.802 -3.890 1.00 90.00 251 ASN A N 1
ATOM 1916 C CA . ASN A 1 251 ? 4.552 -10.674 -2.954 1.00 90.00 251 ASN A CA 1
ATOM 1917 C C . ASN A 1 251 ? 5.890 -11.182 -3.520 1.00 90.00 251 ASN A C 1
ATOM 1919 O O . ASN A 1 251 ? 6.923 -10.622 -3.179 1.00 90.00 251 ASN A O 1
ATOM 1923 N N . LYS A 1 252 ? 5.917 -12.169 -4.430 1.00 91.06 252 LYS A N 1
ATOM 1924 C CA . LYS A 1 252 ? 7.183 -12.645 -5.019 1.00 91.06 252 LYS A CA 1
ATOM 1925 C C . LYS A 1 252 ? 7.759 -11.657 -6.025 1.00 91.06 252 LYS A C 1
ATOM 1927 O O . LYS A 1 252 ? 8.979 -11.508 -6.106 1.00 91.06 252 LYS A O 1
ATOM 1932 N N . LEU A 1 253 ? 6.905 -11.017 -6.823 1.00 90.75 253 LEU A N 1
ATOM 1933 C CA . LEU A 1 253 ? 7.337 -9.968 -7.749 1.00 90.75 253 LEU A CA 1
ATOM 1934 C C . LEU A 1 253 ? 7.789 -8.734 -6.972 1.00 90.75 253 LEU A C 1
ATOM 1936 O O . LEU A 1 253 ? 8.863 -8.202 -7.251 1.00 90.75 253 LEU A O 1
ATOM 1940 N N . PHE A 1 254 ? 7.025 -8.348 -5.950 1.00 92.25 254 PHE A N 1
ATOM 1941 C CA . PHE A 1 254 ? 7.381 -7.250 -5.061 1.00 92.25 254 PHE A CA 1
ATOM 1942 C C . PHE A 1 254 ? 8.724 -7.497 -4.358 1.00 92.25 254 PHE A C 1
ATOM 1944 O O . PHE A 1 254 ? 9.618 -6.657 -4.445 1.00 92.25 254 PHE A O 1
ATOM 1951 N N . GLU A 1 255 ? 8.912 -8.671 -3.743 1.00 90.38 255 GLU A N 1
ATOM 1952 C CA . GLU A 1 255 ? 10.180 -9.101 -3.133 1.00 90.38 255 GLU A CA 1
ATOM 1953 C C . GLU A 1 255 ? 11.326 -9.057 -4.145 1.00 90.38 255 GLU A C 1
ATOM 1955 O O . GLU A 1 255 ? 12.371 -8.468 -3.880 1.00 90.38 255 GLU A O 1
ATOM 1960 N N . SER A 1 256 ? 11.117 -9.582 -5.356 1.00 88.00 256 SER A N 1
ATOM 1961 C CA . SER A 1 256 ? 12.150 -9.548 -6.390 1.00 88.00 256 SER A CA 1
ATOM 1962 C C . SER A 1 256 ? 12.549 -8.134 -6.814 1.00 88.00 256 SER A C 1
ATOM 1964 O O . SER A 1 256 ? 13.662 -7.966 -7.319 1.00 88.00 256 SER A O 1
ATOM 1966 N N . MET A 1 257 ? 11.659 -7.152 -6.696 1.00 88.00 257 MET A N 1
ATOM 1967 C CA . MET A 1 257 ? 11.968 -5.760 -6.999 1.00 88.00 257 MET A CA 1
ATOM 1968 C C . MET A 1 257 ? 12.760 -5.119 -5.855 1.00 88.00 257 MET A C 1
ATOM 1970 O O . MET A 1 257 ? 13.727 -4.408 -6.116 1.00 88.00 257 MET A O 1
ATOM 1974 N N . ILE A 1 258 ? 12.398 -5.394 -4.597 1.00 88.06 258 ILE A N 1
ATOM 1975 C CA . ILE A 1 258 ? 13.066 -4.796 -3.430 1.00 88.06 258 ILE A CA 1
ATOM 1976 C C . ILE A 1 258 ? 14.372 -5.500 -3.020 1.00 88.06 258 ILE A C 1
ATOM 1978 O O . ILE A 1 258 ? 15.191 -4.906 -2.318 1.00 88.06 258 ILE A O 1
ATOM 1982 N N . ASP A 1 259 ? 14.597 -6.738 -3.460 1.00 78.62 259 ASP A N 1
ATOM 1983 C CA . ASP A 1 259 ? 15.836 -7.494 -3.220 1.00 78.62 259 ASP A CA 1
ATOM 1984 C C . ASP A 1 259 ? 16.942 -7.191 -4.251 1.00 78.62 259 ASP A C 1
ATOM 1986 O O . ASP A 1 259 ? 18.054 -7.720 -4.153 1.00 78.62 259 ASP A O 1
ATOM 1990 N N . GLY A 1 260 ? 16.680 -6.301 -5.218 1.00 63.34 260 GLY A N 1
ATOM 1991 C CA . GLY A 1 260 ? 17.642 -5.863 -6.235 1.00 63.34 260 GLY A CA 1
ATOM 1992 C C . GLY A 1 260 ? 18.963 -5.335 -5.659 1.00 63.34 260 GLY A C 1
ATOM 1993 O O . GLY A 1 260 ? 20.034 -5.633 -6.180 1.00 63.34 260 GLY A O 1
ATOM 1994 N N . GLY A 1 261 ? 18.938 -4.621 -4.539 1.00 53.16 261 GLY A N 1
ATOM 1995 C CA . GLY A 1 261 ? 20.127 -4.052 -3.905 1.00 53.16 261 GLY A CA 1
ATOM 1996 C C . GLY A 1 261 ? 20.911 -4.997 -2.991 1.00 53.16 261 GLY A C 1
ATOM 1997 O O . GLY A 1 261 ? 22.066 -4.713 -2.683 1.00 53.16 261 GLY A O 1
ATOM 1998 N N . ALA A 1 262 ? 20.344 -6.132 -2.568 1.00 48.94 262 ALA A N 1
ATOM 1999 C CA . ALA A 1 262 ? 20.916 -6.961 -1.495 1.00 48.94 262 ALA A CA 1
ATOM 2000 C C . ALA A 1 262 ? 22.082 -7.875 -1.934 1.00 48.94 262 ALA A C 1
ATOM 2002 O O . ALA A 1 262 ? 22.649 -8.598 -1.120 1.00 48.94 262 ALA A O 1
ATOM 2003 N N . SER A 1 263 ? 22.457 -7.860 -3.217 1.00 43.41 263 SER A N 1
ATOM 2004 C CA . SER A 1 263 ? 23.494 -8.751 -3.772 1.00 43.41 263 SER A CA 1
ATOM 2005 C C . SER A 1 263 ? 24.925 -8.188 -3.698 1.00 43.41 263 SER A C 1
ATOM 2007 O O . SER A 1 263 ? 25.840 -8.798 -4.248 1.00 43.41 263 SER A O 1
ATOM 2009 N N . HIS A 1 264 ? 25.127 -7.026 -3.067 1.00 38.22 264 HIS A N 1
ATOM 2010 C CA . HIS A 1 264 ? 26.413 -6.318 -3.025 1.00 38.22 264 HIS A CA 1
ATOM 2011 C C . HIS A 1 264 ? 26.819 -5.853 -1.610 1.00 38.22 264 HIS A C 1
ATOM 2013 O O . HIS A 1 264 ? 27.306 -4.736 -1.437 1.00 38.22 264 HIS A O 1
ATOM 2019 N N . GLU A 1 265 ? 26.685 -6.734 -0.614 1.00 34.03 265 GLU A N 1
ATOM 2020 C CA . GLU A 1 265 ? 27.493 -6.687 0.621 1.00 34.03 265 GLU A CA 1
ATOM 2021 C C . GLU A 1 265 ? 28.437 -7.893 0.716 1.00 34.03 265 GLU A C 1
ATOM 2023 O O . GLU A 1 265 ? 27.992 -9.031 0.435 1.00 34.03 265 GLU A O 1
#